Protein AF-A0A965G4P3-F1 (afdb_monomer)

Radius of gyration: 19.0 Å; Cα contacts (8 Å, |Δi|>4): 433; chains: 1; bounding box: 52×38×63 Å

Nearest PDB structures (foldseek):
  5ezn-assembly1_A  TM=4.084E-01  e=3.163E-02  Plasmodium falciparum 3D7
  5jk2-assembly10_B  TM=4.782E-01  e=1.146E+00  Treponema pallidum subsp. pallidum str. Nichols
  7pi2-assembly1_A  TM=4.411E-01  e=1.352E+00  Plasmodium falciparum 3D7
  1sy2-assembly1_A  TM=3.016E-01  e=1.026E+00  Rhodnius prolixus
  2ofr-assembly1_X  TM=2.581E-01  e=1.026E+00  Rhodnius prolixus

Sequence (209 aa):
MAAKESLAPGAVARVAPERTVFLENKTLRVAFTTWGGGVKEIELREHEVEAQEKVFLNRGSPDAVFSLRGWTAPGEDLVWAVEKADAQEVVLSAPAHPDGSVVVRRTFRLAGDYLLSLDQQVENLGGAPFALPAYALAGGVGAPIHLRQYEQPYVGSGWFTTDLSYTTHKLPEFLPSHFLFLFPQSGKEKVSSREDRQVRWIAAKSQFF

Solvent-accessible surface area (backbone atoms only — not comparable to full-atom values): 12293 Å² total; per-residue (Å²): 134,81,76,84,72,79,86,61,94,72,83,58,61,77,90,65,85,80,48,77,50,64,43,66,64,89,38,32,39,37,35,33,26,30,59,41,58,19,40,41,30,34,38,32,66,84,39,64,48,85,92,74,40,68,40,64,44,31,64,90,46,96,54,14,28,52,20,63,39,58,70,52,62,92,51,49,59,58,68,33,42,80,79,42,76,45,86,69,40,38,29,36,34,24,52,57,37,97,86,52,38,26,37,37,38,38,42,37,33,75,76,53,70,90,38,78,44,76,50,77,48,77,46,73,78,48,97,62,93,79,82,83,64,69,70,48,62,38,76,50,49,46,58,61,92,66,85,50,84,87,42,36,79,50,19,25,37,34,39,32,31,76,87,73,49,75,49,74,48,42,44,64,60,47,40,69,48,56,56,91,82,75,43,82,40,80,32,50,92,75,86,77,81,58,91,93,49,56,75,75,49,75,45,44,18,24,69,87,85

Foldseek 3Di:
DPPPPDLDDDAADDPDDKDWAWEDDPQWIWIAIQQLRATCKIWGNPDADPPRHTDMFLPPPSHHFFRKDQLDPPRYGFRKDWPDGDHAWTKIKGQSDPVSQKMKIWIWGDPDNPDIDIDIDIHGNDPDDDDDGDMDGHRGAQDEPDDDPVLQQQFWKWFAWPVRDIDIDTNVQQPWDDDVNPRIDHHDPDDDDDPVTHTPDMDGGYSVD

Structure (mmCIF, N/CA/C/O backbone):
data_AF-A0A965G4P3-F1
#
_entry.id   AF-A0A965G4P3-F1
#
loop_
_atom_site.group_PDB
_atom_site.id
_atom_site.type_symbol
_atom_site.label_atom_id
_atom_site.label_alt_id
_atom_site.label_comp_id
_atom_site.label_asym_id
_atom_site.label_entity_id
_atom_site.label_seq_id
_atom_site.pdbx_PDB_ins_code
_atom_site.Cartn_x
_atom_site.Cartn_y
_atom_site.Cartn_z
_atom_site.occupancy
_atom_site.B_iso_or_equiv
_atom_site.auth_seq_id
_atom_site.auth_comp_id
_atom_site.auth_asym_id
_atom_site.auth_atom_id
_atom_site.pdbx_PDB_model_num
ATOM 1 N N . MET A 1 1 ? 32.451 -5.109 0.475 1.00 32.78 1 MET A N 1
ATOM 2 C CA . MET A 1 1 ? 31.135 -5.232 1.135 1.00 32.78 1 MET A CA 1
ATOM 3 C C . MET A 1 1 ? 30.388 -3.940 0.872 1.00 32.78 1 MET A C 1
ATOM 5 O O . MET A 1 1 ? 30.757 -2.929 1.451 1.00 32.78 1 MET A O 1
ATOM 9 N N . ALA A 1 2 ? 29.450 -3.939 -0.077 1.00 29.17 2 ALA A N 1
ATOM 10 C CA . ALA A 1 2 ? 28.600 -2.773 -0.304 1.00 29.17 2 ALA A CA 1
ATOM 11 C C . ALA A 1 2 ? 27.742 -2.550 0.948 1.00 29.17 2 ALA A C 1
ATOM 13 O O . ALA A 1 2 ? 27.264 -3.522 1.541 1.00 29.17 2 ALA A O 1
ATOM 14 N N . ALA A 1 3 ? 27.609 -1.300 1.390 1.00 30.47 3 ALA A N 1
ATOM 15 C CA . ALA A 1 3 ? 26.712 -0.956 2.483 1.00 30.47 3 ALA A CA 1
ATOM 16 C C . ALA A 1 3 ? 25.315 -1.505 2.153 1.00 30.47 3 ALA A C 1
ATOM 18 O O . ALA A 1 3 ? 24.836 -1.314 1.039 1.00 30.47 3 ALA A O 1
ATOM 19 N N . LYS A 1 4 ? 24.672 -2.211 3.094 1.00 39.69 4 LYS A N 1
ATOM 20 C CA . LYS A 1 4 ? 23.229 -2.474 3.008 1.00 39.69 4 LYS A CA 1
ATOM 21 C C . LYS A 1 4 ? 22.559 -1.098 3.011 1.00 39.69 4 LYS A C 1
ATOM 23 O O . LYS A 1 4 ? 22.438 -0.486 4.070 1.00 39.69 4 LYS A O 1
ATOM 28 N N . GLU A 1 5 ? 22.233 -0.590 1.826 1.00 44.28 5 GLU A N 1
ATOM 29 C CA . GLU A 1 5 ? 21.510 0.664 1.651 1.00 44.28 5 GLU A CA 1
ATOM 30 C C . GLU A 1 5 ? 20.218 0.616 2.468 1.00 44.28 5 GLU A C 1
ATOM 32 O O . GLU A 1 5 ? 19.549 -0.416 2.582 1.00 44.28 5 GLU A O 1
ATOM 37 N N . SER A 1 6 ? 19.912 1.730 3.124 1.00 48.47 6 SER A N 1
ATOM 38 C CA . SER A 1 6 ? 18.794 1.805 4.050 1.00 48.47 6 SER A CA 1
ATOM 39 C C . SER A 1 6 ? 17.479 1.822 3.271 1.00 48.47 6 SER A C 1
ATOM 41 O O . SER A 1 6 ? 17.100 2.843 2.711 1.00 48.47 6 SER A O 1
ATOM 43 N N . LEU A 1 7 ? 16.743 0.708 3.284 1.00 57.75 7 LEU A N 1
ATOM 44 C CA . LEU A 1 7 ? 15.348 0.635 2.818 1.00 57.75 7 LEU A CA 1
ATOM 45 C C . LEU A 1 7 ? 14.362 1.332 3.790 1.00 57.75 7 LEU A C 1
ATOM 47 O O . LEU A 1 7 ? 13.146 1.181 3.658 1.00 57.75 7 LEU A O 1
ATOM 51 N N . ALA A 1 8 ? 14.868 2.061 4.794 1.00 57.66 8 ALA A N 1
ATOM 52 C CA . ALA A 1 8 ? 14.078 2.658 5.867 1.00 57.66 8 ALA A CA 1
ATOM 53 C C . ALA A 1 8 ? 13.164 3.800 5.378 1.00 57.66 8 ALA A C 1
ATOM 55 O O . ALA A 1 8 ? 13.498 4.471 4.398 1.00 57.66 8 ALA A O 1
ATOM 56 N N . PRO A 1 9 ? 12.019 4.049 6.049 1.00 59.06 9 PRO A N 1
ATOM 57 C CA . PRO A 1 9 ? 11.149 5.208 5.812 1.00 59.06 9 PRO A CA 1
ATOM 58 C C . PRO A 1 9 ? 11.945 6.517 5.709 1.00 59.06 9 PRO A C 1
ATOM 60 O O . PRO A 1 9 ? 12.803 6.777 6.548 1.00 59.06 9 PRO A O 1
ATOM 63 N N . GLY A 1 10 ? 11.687 7.328 4.682 1.00 59.62 10 GLY A N 1
ATOM 64 C CA . GLY A 1 10 ? 12.428 8.567 4.440 1.00 59.62 10 GLY A CA 1
ATOM 65 C C . GLY A 1 10 ? 11.736 9.465 3.417 1.00 59.62 10 GLY A C 1
ATOM 66 O O . GLY A 1 10 ? 10.834 9.025 2.708 1.0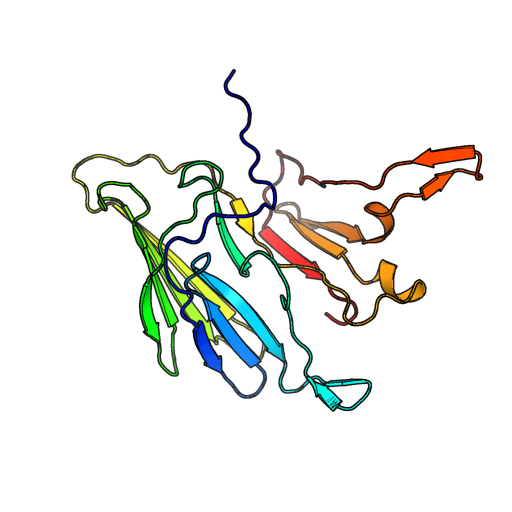0 59.62 10 GLY A O 1
ATOM 67 N N . ALA A 1 11 ? 12.144 10.734 3.358 1.00 63.28 11 ALA A N 1
ATOM 68 C CA . ALA A 1 11 ? 11.623 11.683 2.382 1.00 63.28 11 ALA A CA 1
ATOM 69 C C . ALA A 1 11 ? 12.077 11.281 0.970 1.00 63.28 11 ALA A C 1
ATOM 71 O O . ALA A 1 11 ? 13.272 11.233 0.689 1.00 63.28 11 ALA A O 1
ATOM 72 N N . VAL A 1 12 ? 11.115 10.987 0.098 1.00 72.88 12 VAL A N 1
ATOM 73 C CA . VAL A 1 12 ? 11.359 10.649 -1.306 1.00 72.88 12 VAL A CA 1
ATOM 74 C C . VAL A 1 12 ? 11.103 11.883 -2.167 1.00 72.88 12 VAL A C 1
ATOM 76 O O . VAL A 1 12 ? 10.076 12.547 -2.007 1.00 72.88 12 VAL A O 1
ATOM 79 N N . ALA A 1 13 ? 12.020 12.201 -3.080 1.00 72.19 13 ALA A N 1
ATOM 80 C CA . ALA A 1 13 ? 11.871 13.304 -4.017 1.00 72.19 13 ALA A CA 1
ATOM 81 C C . ALA A 1 13 ? 10.718 13.014 -4.994 1.00 72.19 13 ALA A C 1
ATOM 83 O O . ALA A 1 13 ? 10.750 12.058 -5.768 1.00 72.19 13 ALA A O 1
ATOM 84 N N . ARG A 1 14 ? 9.669 13.843 -4.950 1.00 79.25 14 ARG A N 1
ATOM 85 C CA . ARG A 1 14 ? 8.487 13.725 -5.814 1.00 79.25 14 ARG A CA 1
ATOM 86 C C . ARG A 1 14 ? 8.644 14.646 -7.017 1.00 79.25 14 ARG A C 1
ATOM 88 O O . ARG A 1 14 ? 8.528 15.859 -6.889 1.00 79.25 14 ARG A O 1
ATOM 95 N N . VAL A 1 15 ? 8.919 14.063 -8.180 1.00 76.19 15 VAL A N 1
ATOM 96 C CA . VAL A 1 15 ? 9.213 14.831 -9.405 1.00 76.19 15 VAL A CA 1
ATOM 97 C C . VAL A 1 15 ? 7.948 15.146 -10.217 1.00 76.19 15 VAL A C 1
ATOM 99 O O . VAL A 1 15 ? 7.918 16.113 -10.972 1.00 76.19 15 VAL A O 1
ATOM 102 N N . ALA A 1 16 ? 6.883 14.356 -10.043 1.00 83.94 16 ALA A N 1
ATOM 103 C CA . ALA A 1 16 ? 5.610 14.518 -10.743 1.00 83.94 16 ALA A CA 1
ATOM 104 C C . ALA A 1 16 ? 4.478 14.952 -9.788 1.00 83.94 16 ALA A C 1
ATOM 106 O O . ALA A 1 16 ? 4.475 14.531 -8.623 1.00 83.94 16 ALA A O 1
ATOM 107 N N . PRO A 1 17 ? 3.487 15.735 -10.266 1.00 89.56 17 PRO A N 1
ATOM 108 C CA . P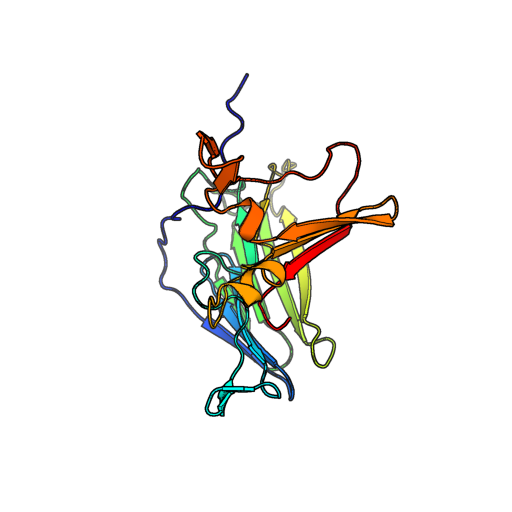RO A 1 17 ? 2.297 16.059 -9.487 1.00 89.56 17 PRO A CA 1
ATOM 109 C C . PRO A 1 17 ? 1.567 14.800 -9.012 1.00 89.56 17 PRO A C 1
ATOM 111 O O . PRO A 1 17 ? 1.383 13.849 -9.778 1.00 89.56 17 PRO A O 1
ATOM 114 N N . GLU A 1 18 ? 1.127 14.809 -7.756 1.00 94.25 18 GLU A N 1
ATOM 115 C CA . GLU A 1 18 ? 0.310 13.728 -7.215 1.00 94.25 18 GLU A CA 1
ATOM 116 C C . GLU A 1 18 ? -1.030 13.663 -7.954 1.00 94.25 18 GLU A C 1
ATOM 118 O O . GLU A 1 18 ? -1.725 14.670 -8.104 1.00 94.25 18 GLU A O 1
ATOM 123 N N . ARG A 1 19 ? -1.424 12.466 -8.387 1.00 96.75 19 ARG A N 1
ATOM 124 C CA . ARG A 1 19 ? -2.792 12.177 -8.819 1.00 96.75 19 ARG A CA 1
ATOM 125 C C . ARG A 1 19 ? -3.392 11.163 -7.867 1.00 96.75 19 ARG A C 1
ATOM 127 O O . ARG A 1 19 ? -2.745 10.176 -7.526 1.00 96.75 19 ARG A O 1
ATOM 134 N N . THR A 1 20 ? -4.629 11.415 -7.453 1.00 97.81 20 THR A N 1
ATOM 135 C CA . THR A 1 20 ? -5.393 10.518 -6.585 1.00 97.81 20 THR A CA 1
ATOM 136 C C . THR A 1 20 ? -6.623 10.005 -7.324 1.00 97.81 20 THR A C 1
ATOM 138 O O . THR A 1 20 ? -7.337 10.787 -7.950 1.00 97.81 20 THR A O 1
ATOM 141 N N . VAL A 1 21 ? -6.863 8.698 -7.249 1.00 98.38 21 VAL A N 1
ATOM 142 C CA . VAL A 1 21 ? -8.060 8.027 -7.783 1.00 98.38 21 VAL A CA 1
ATOM 143 C C . VAL A 1 21 ? -8.679 7.146 -6.705 1.00 98.38 21 VAL A C 1
ATOM 145 O O . VAL A 1 21 ? -8.027 6.854 -5.704 1.00 98.38 21 VAL A O 1
ATOM 148 N N . PHE A 1 22 ? -9.934 6.737 -6.879 1.00 98.12 22 PHE A N 1
ATOM 149 C CA . PHE A 1 22 ? -10.694 6.078 -5.819 1.00 98.12 22 PHE A CA 1
ATOM 150 C C . PHE A 1 22 ? -11.338 4.777 -6.292 1.00 98.12 22 PHE A C 1
ATOM 152 O O . PHE A 1 22 ? -11.804 4.700 -7.425 1.00 98.12 22 PHE A O 1
ATOM 159 N N . LEU A 1 23 ? -11.416 3.799 -5.388 1.00 98.00 23 LEU A N 1
ATOM 160 C CA . LEU A 1 23 ? -12.386 2.704 -5.449 1.00 98.00 23 LEU A CA 1
ATOM 161 C C . LEU A 1 23 ? -13.257 2.763 -4.205 1.00 98.00 23 LEU A C 1
ATOM 163 O O . LEU A 1 23 ? -12.755 2.998 -3.105 1.00 98.00 23 LEU A O 1
ATOM 167 N N . GLU A 1 24 ? -14.550 2.520 -4.363 1.00 98.00 24 GLU A N 1
ATOM 168 C CA . GLU A 1 24 ? -15.480 2.525 -3.242 1.00 98.00 24 GLU A CA 1
ATOM 169 C C . GLU A 1 24 ? -16.512 1.405 -3.339 1.00 98.00 24 GLU A C 1
ATOM 171 O O . GLU A 1 24 ? -16.942 1.005 -4.418 1.00 98.00 24 GLU A O 1
ATOM 176 N N . ASN A 1 25 ? -16.917 0.914 -2.174 1.00 96.25 25 ASN A N 1
ATOM 177 C CA . ASN A 1 25 ? -18.096 0.085 -1.984 1.00 96.25 25 ASN A CA 1
ATOM 178 C C . ASN A 1 25 ? -18.913 0.675 -0.814 1.00 96.25 25 ASN A C 1
ATOM 180 O O . ASN A 1 25 ? -18.755 1.845 -0.440 1.00 96.25 25 ASN A O 1
ATOM 184 N N . LYS A 1 26 ? -19.814 -0.122 -0.235 1.00 96.69 26 LYS A N 1
ATOM 185 C CA . LYS A 1 26 ? -20.652 0.308 0.890 1.00 96.69 26 LYS A CA 1
ATOM 186 C C . LYS A 1 26 ? -19.839 0.623 2.159 1.00 96.69 26 LYS A C 1
ATOM 188 O O . LYS A 1 26 ? -20.191 1.541 2.891 1.00 96.69 26 LYS A O 1
ATOM 193 N N . THR A 1 27 ? -18.765 -0.116 2.406 1.00 96.88 27 THR A N 1
ATOM 194 C CA . THR A 1 27 ? -18.008 -0.141 3.670 1.00 96.88 27 THR A CA 1
ATOM 195 C C . THR A 1 27 ? -16.685 0.613 3.603 1.00 96.88 27 THR A C 1
ATOM 197 O O . THR A 1 27 ? -16.227 1.132 4.618 1.00 96.88 27 THR A O 1
ATOM 200 N N . LEU A 1 28 ? -16.081 0.723 2.421 1.00 96.75 28 LEU A N 1
ATOM 201 C CA . LEU A 1 28 ? -14.768 1.305 2.178 1.00 96.75 28 LEU A CA 1
ATOM 202 C C . LEU A 1 28 ? -14.808 2.363 1.081 1.00 96.75 28 LEU A C 1
ATOM 204 O O . LEU A 1 28 ? -15.486 2.214 0.063 1.00 96.75 28 LEU A O 1
ATOM 208 N N . ARG A 1 29 ? -13.965 3.380 1.245 1.00 97.56 29 ARG A N 1
ATOM 209 C CA . ARG A 1 29 ? -13.483 4.222 0.151 1.00 97.56 29 ARG A CA 1
ATOM 210 C C . ARG A 1 29 ? -11.961 4.274 0.210 1.00 97.56 29 ARG A C 1
ATOM 212 O O . ARG A 1 29 ? -11.376 4.770 1.167 1.00 97.56 29 ARG A O 1
ATOM 219 N N . VAL A 1 30 ? -11.319 3.724 -0.812 1.00 98.00 30 VAL A N 1
ATOM 220 C CA . VAL A 1 30 ? -9.865 3.583 -0.910 1.00 98.00 30 VAL A CA 1
ATOM 221 C C . VAL A 1 30 ? -9.332 4.652 -1.850 1.00 98.00 30 VAL A C 1
ATOM 223 O O . VAL A 1 30 ? -9.761 4.725 -3.001 1.00 98.00 30 VAL A O 1
ATOM 226 N N . ALA A 1 31 ? -8.393 5.464 -1.373 1.00 98.06 31 ALA A N 1
ATOM 227 C CA . ALA A 1 31 ? -7.676 6.437 -2.185 1.00 98.06 31 ALA A CA 1
ATOM 228 C C . ALA A 1 31 ? -6.339 5.845 -2.645 1.00 98.06 31 ALA A C 1
ATOM 230 O O . ALA A 1 31 ? -5.504 5.461 -1.825 1.00 98.06 31 ALA A O 1
ATOM 231 N N . PHE A 1 32 ? -6.110 5.809 -3.953 1.00 98.12 32 PHE A N 1
ATOM 232 C CA . PHE A 1 32 ? -4.846 5.403 -4.565 1.00 98.12 32 PHE A CA 1
ATOM 233 C C . PHE A 1 32 ? -4.089 6.623 -5.049 1.00 98.12 32 PHE A C 1
ATOM 235 O O . PHE A 1 32 ? -4.702 7.577 -5.523 1.00 98.12 32 PHE A O 1
ATOM 242 N N . THR A 1 33 ? -2.765 6.585 -4.969 1.00 96.62 33 THR A N 1
ATOM 243 C CA . THR A 1 33 ? -1.912 7.714 -5.345 1.00 96.62 33 THR A CA 1
ATOM 244 C C . THR A 1 33 ? -0.801 7.301 -6.300 1.00 96.62 33 THR A C 1
ATOM 246 O O . THR A 1 33 ? -0.228 6.216 -6.184 1.00 96.62 33 THR A O 1
ATOM 249 N N . THR A 1 34 ? -0.461 8.192 -7.234 1.00 96.19 34 THR A N 1
ATOM 250 C CA . THR A 1 34 ? 0.746 8.059 -8.062 1.00 96.19 34 THR A CA 1
ATOM 251 C C . THR A 1 34 ? 2.035 8.285 -7.268 1.00 96.19 34 THR A C 1
ATOM 253 O O . THR A 1 34 ? 3.116 7.931 -7.728 1.00 96.19 34 THR A O 1
ATOM 256 N N . TRP A 1 35 ? 1.964 8.828 -6.052 1.00 93.50 35 TRP A N 1
ATOM 257 C CA . TRP A 1 35 ? 3.113 8.896 -5.151 1.00 93.50 35 TRP A CA 1
ATOM 258 C C . TRP A 1 35 ? 3.305 7.559 -4.425 1.00 93.50 35 TRP A C 1
ATOM 260 O O . TRP A 1 35 ? 2.627 7.258 -3.449 1.00 93.50 35 TRP A O 1
ATOM 270 N N . GLY A 1 36 ? 4.230 6.735 -4.922 1.00 91.56 36 GLY A N 1
ATOM 271 C CA . GLY A 1 36 ? 4.483 5.379 -4.417 1.00 91.56 36 GLY A CA 1
ATOM 272 C C . GLY A 1 36 ? 3.569 4.303 -5.012 1.00 91.56 36 GLY A C 1
ATOM 273 O O . GLY A 1 36 ? 3.727 3.123 -4.697 1.00 91.56 36 GLY A O 1
ATOM 274 N N . GLY A 1 37 ? 2.623 4.679 -5.881 1.00 95.38 37 GLY A N 1
ATOM 275 C CA . GLY A 1 37 ? 1.839 3.732 -6.680 1.00 95.38 37 GLY A CA 1
ATOM 276 C C . GLY A 1 37 ? 0.986 2.776 -5.858 1.00 95.38 37 GLY A C 1
ATOM 277 O O . GLY A 1 37 ? 0.930 1.581 -6.154 1.00 95.38 37 GLY A O 1
ATOM 278 N N . GLY A 1 38 ? 0.399 3.268 -4.773 1.00 96.44 38 GLY A N 1
ATOM 279 C CA . GLY A 1 38 ? -0.207 2.433 -3.743 1.00 96.44 38 GLY A CA 1
ATOM 280 C C . GLY A 1 38 ? -1.434 3.067 -3.107 1.00 96.44 38 GLY A C 1
ATOM 281 O O . GLY A 1 38 ? -2.011 4.019 -3.637 1.00 96.44 38 GLY A O 1
ATOM 282 N N . VAL A 1 39 ? -1.824 2.540 -1.947 1.00 97.19 39 VAL A N 1
ATOM 283 C CA . VAL A 1 39 ? -2.965 3.059 -1.183 1.00 97.19 39 VAL A CA 1
ATOM 284 C C . VAL A 1 39 ? -2.509 4.228 -0.321 1.00 97.19 39 VAL A C 1
ATOM 286 O O . VAL A 1 39 ? -1.730 4.050 0.612 1.00 97.19 39 VAL A O 1
ATOM 289 N N . LYS A 1 40 ? -3.006 5.425 -0.617 1.00 95.31 40 LYS A N 1
ATOM 290 C CA . LYS A 1 40 ? -2.754 6.628 0.179 1.00 95.31 40 LYS A CA 1
ATOM 291 C C . LYS A 1 40 ? -3.432 6.520 1.537 1.00 95.31 40 LYS A C 1
ATOM 293 O O . LYS A 1 40 ? -2.777 6.613 2.568 1.00 95.31 40 LYS A O 1
ATOM 298 N N . GLU A 1 41 ? -4.737 6.283 1.518 1.00 94.81 41 GLU A N 1
ATOM 299 C CA . GLU A 1 41 ? -5.579 6.185 2.704 1.00 94.81 41 GLU A CA 1
ATOM 300 C C . GLU A 1 41 ? -6.825 5.345 2.416 1.00 94.81 41 GLU A C 1
ATOM 302 O O . GLU A 1 41 ? -7.214 5.148 1.260 1.00 94.81 41 GLU A O 1
ATOM 307 N N . ILE A 1 42 ? -7.445 4.845 3.482 1.00 95.12 42 ILE A N 1
ATOM 308 C CA . ILE A 1 42 ? -8.697 4.091 3.418 1.00 95.12 42 ILE A CA 1
ATOM 309 C C . ILE A 1 42 ? -9.678 4.716 4.401 1.00 95.12 42 ILE A C 1
ATOM 311 O O . ILE A 1 42 ? -9.422 4.716 5.600 1.00 95.12 42 ILE A O 1
ATOM 315 N N . GLU A 1 43 ? -10.803 5.210 3.907 1.00 94.75 43 GLU A N 1
ATOM 316 C CA . GLU A 1 43 ? -11.948 5.617 4.718 1.00 94.75 43 GLU A CA 1
ATOM 317 C C . GLU A 1 43 ? -12.821 4.390 5.016 1.00 94.75 43 GLU A C 1
ATOM 319 O O . GLU A 1 43 ? -13.244 3.682 4.095 1.00 94.75 43 GLU A O 1
ATOM 324 N N . LEU A 1 44 ? -13.114 4.149 6.294 1.00 94.56 44 LEU A N 1
ATOM 325 C CA . LEU A 1 44 ? -14.046 3.112 6.731 1.00 94.56 44 LEU A CA 1
ATOM 326 C C . LEU A 1 44 ? -15.432 3.736 6.956 1.00 94.56 44 LEU A C 1
ATOM 328 O O . LEU A 1 44 ? -15.690 4.370 7.976 1.00 94.56 44 LEU A O 1
ATOM 332 N N . ARG A 1 45 ? -16.342 3.565 5.996 1.00 94.44 45 ARG A N 1
ATOM 333 C CA . ARG A 1 45 ? -17.610 4.316 5.912 1.00 94.44 45 ARG A CA 1
ATOM 334 C C . ARG A 1 45 ? -18.607 3.952 7.012 1.00 94.44 45 ARG A C 1
ATOM 336 O O . ARG A 1 45 ? -19.378 4.809 7.449 1.00 94.44 45 ARG A O 1
ATOM 343 N N . GLU A 1 46 ? -18.579 2.703 7.471 1.00 93.44 46 GLU A N 1
ATOM 344 C CA . GLU A 1 46 ? -19.436 2.195 8.554 1.00 93.44 46 GLU A CA 1
ATOM 345 C C . GLU A 1 46 ? -18.810 2.375 9.954 1.00 93.44 46 GLU A C 1
ATOM 347 O O . GLU A 1 46 ? -19.379 1.918 10.945 1.00 93.44 46 GLU A O 1
ATOM 352 N N . HIS A 1 47 ? -17.657 3.049 10.063 1.00 90.12 47 HIS A N 1
ATOM 353 C CA . HIS A 1 47 ? -16.992 3.300 11.342 1.00 90.12 47 HIS A CA 1
ATOM 354 C C . HIS A 1 47 ? -16.800 4.791 11.603 1.00 90.12 47 HIS A C 1
ATOM 356 O O . HIS A 1 47 ? -16.307 5.544 10.762 1.00 90.12 47 HIS A O 1
ATOM 362 N N . GLU A 1 48 ? -17.169 5.197 12.811 1.00 87.25 48 GLU A N 1
ATOM 363 C CA . GLU A 1 48 ? -17.053 6.565 13.296 1.00 87.25 48 GLU A CA 1
ATOM 364 C C . GLU A 1 48 ? -16.233 6.583 14.583 1.00 87.25 48 GLU A C 1
ATOM 366 O O . GLU A 1 48 ? -16.321 5.668 15.406 1.00 87.25 48 GLU A O 1
ATOM 371 N N . VAL A 1 49 ? -15.417 7.620 14.736 1.00 79.44 49 VAL A N 1
ATOM 372 C CA . VAL A 1 49 ? -14.747 7.960 15.990 1.00 79.44 49 VAL A CA 1
ATOM 373 C C . VAL A 1 49 ? -15.600 8.948 16.793 1.00 79.44 49 VAL A C 1
ATOM 375 O O . VAL A 1 49 ? -16.735 9.269 16.424 1.00 79.44 49 VAL A O 1
ATOM 378 N N . GLU A 1 50 ? -15.068 9.418 17.925 1.00 73.38 50 GLU A N 1
A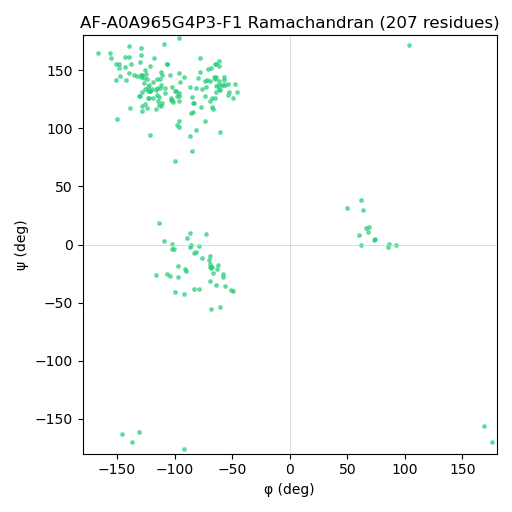TOM 379 C CA . GLU A 1 50 ? -15.699 10.457 18.744 1.00 73.38 50 GLU A CA 1
ATOM 380 C C . GLU A 1 50 ? -16.167 11.640 17.858 1.00 73.38 50 GLU A C 1
ATOM 382 O O . GLU A 1 50 ? -15.474 12.052 16.931 1.00 73.38 50 GLU A O 1
ATOM 387 N N . ALA A 1 51 ? -17.366 12.172 18.123 1.00 75.38 51 ALA A N 1
ATOM 388 C CA . ALA A 1 51 ? -17.981 13.275 17.368 1.00 75.38 51 ALA A CA 1
ATOM 389 C C . ALA A 1 51 ? -18.318 13.009 15.875 1.00 75.38 51 ALA A C 1
ATOM 391 O O . ALA A 1 51 ? -18.376 13.956 15.095 1.00 75.38 51 ALA A O 1
ATOM 392 N N . GLN A 1 52 ? -18.627 11.759 15.494 1.00 75.38 52 GLN A N 1
ATOM 393 C CA . GLN A 1 52 ? -19.118 11.372 14.150 1.00 75.38 52 GLN A CA 1
ATOM 394 C C . GLN A 1 52 ? -18.104 11.556 13.002 1.00 75.38 52 GLN A C 1
ATOM 396 O O . GLN A 1 52 ? -18.475 11.500 11.827 1.00 75.38 52 GLN A O 1
ATOM 401 N N . GLU A 1 53 ? -16.815 11.754 13.296 1.00 84.44 53 GLU A N 1
ATOM 402 C CA . GLU A 1 53 ? -15.784 11.729 12.252 1.00 84.44 53 GLU A CA 1
ATOM 403 C C . GLU A 1 53 ? -15.569 10.284 11.766 1.00 84.44 53 GLU A C 1
ATOM 405 O O . GLU A 1 53 ? -15.600 9.341 12.555 1.00 84.44 53 GLU A O 1
ATOM 410 N N . LYS A 1 54 ? -15.356 10.074 10.462 1.00 88.06 54 LYS A N 1
ATOM 411 C CA . LYS A 1 54 ? -15.078 8.736 9.916 1.00 88.06 54 LYS A CA 1
ATOM 412 C C . LYS A 1 54 ? -13.690 8.240 10.314 1.00 88.06 54 LYS A C 1
ATOM 414 O O . LYS A 1 54 ? -12.759 9.025 10.475 1.00 88.06 54 LYS A O 1
ATOM 419 N N . VAL A 1 55 ? -13.532 6.922 10.426 1.00 88.81 55 VAL A N 1
ATOM 420 C CA . VAL A 1 55 ? -12.211 6.311 10.633 1.00 88.81 55 VAL A CA 1
ATOM 421 C C . VAL A 1 55 ? -11.430 6.299 9.322 1.00 88.81 55 VAL A C 1
ATOM 423 O O . VAL A 1 55 ? -11.938 5.852 8.294 1.00 88.81 55 VAL A O 1
ATOM 426 N N . PHE A 1 56 ? -10.163 6.712 9.381 1.00 89.56 56 PHE A N 1
ATOM 427 C CA . PHE A 1 56 ? -9.231 6.611 8.262 1.00 89.56 56 PHE A CA 1
ATOM 428 C C . PHE A 1 56 ? -8.011 5.775 8.636 1.00 89.56 56 PHE A C 1
ATOM 430 O O . PHE A 1 56 ? 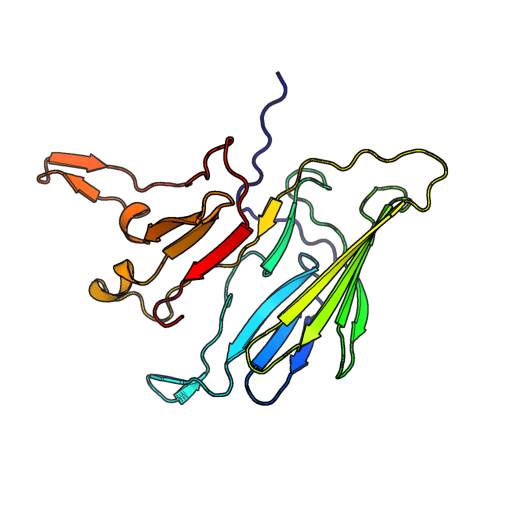-7.375 6.008 9.663 1.00 89.56 56 PHE A O 1
ATOM 437 N N . LEU A 1 57 ? -7.655 4.833 7.767 1.00 90.50 57 LEU A N 1
ATOM 438 C CA . LEU A 1 57 ? -6.417 4.068 7.842 1.00 90.50 57 LEU A CA 1
ATOM 439 C C . LEU A 1 57 ? -5.358 4.699 6.938 1.00 90.50 57 LEU A C 1
ATOM 441 O O . LEU A 1 57 ? -5.669 5.249 5.881 1.00 90.50 57 LEU A O 1
ATOM 445 N N . ASN A 1 58 ? -4.096 4.591 7.351 1.00 89.31 58 ASN A N 1
ATOM 446 C CA . ASN A 1 58 ? -2.920 5.133 6.659 1.00 89.31 58 ASN A CA 1
ATOM 447 C C . ASN A 1 58 ? -2.905 6.665 6.448 1.00 89.31 58 ASN A C 1
ATOM 449 O O . ASN A 1 58 ? -2.014 7.194 5.784 1.00 89.31 58 ASN A O 1
ATOM 453 N N . ARG A 1 59 ? -3.855 7.398 7.043 1.00 86.50 59 ARG A N 1
ATOM 454 C CA . ARG A 1 59 ? -3.914 8.862 6.981 1.00 86.50 59 ARG A CA 1
ATOM 455 C C . ARG A 1 59 ? -2.652 9.481 7.586 1.00 86.50 59 ARG A C 1
ATOM 457 O O . ARG A 1 59 ? -2.230 9.110 8.677 1.00 86.50 59 ARG A O 1
ATOM 464 N N . GLY A 1 60 ? -2.071 10.450 6.878 1.00 79.19 60 GLY A N 1
ATOM 465 C CA . GLY A 1 60 ? -0.860 11.155 7.312 1.00 79.19 60 GLY A CA 1
ATOM 466 C C . GLY A 1 60 ? 0.428 10.332 7.207 1.00 79.19 60 GLY A C 1
ATOM 467 O O . GLY A 1 60 ? 1.484 10.818 7.607 1.00 79.19 60 GLY A O 1
ATOM 468 N N . SER A 1 61 ? 0.364 9.112 6.663 1.00 84.00 61 SER A N 1
ATOM 469 C CA . SER A 1 61 ? 1.562 8.332 6.364 1.00 84.00 61 SER A CA 1
ATOM 470 C C . SER A 1 61 ? 2.431 9.060 5.330 1.00 84.00 61 SER A C 1
ATOM 472 O O . SER A 1 61 ? 1.894 9.547 4.331 1.00 84.00 61 SER A O 1
ATOM 474 N N . PRO A 1 62 ? 3.767 9.096 5.501 1.00 81.94 62 PRO A N 1
ATOM 475 C CA . PRO A 1 62 ? 4.669 9.580 4.455 1.00 81.94 62 PRO A CA 1
ATOM 476 C C . PRO A 1 62 ? 4.698 8.650 3.229 1.00 81.94 62 PRO A C 1
ATOM 478 O O . PRO A 1 62 ? 5.099 9.069 2.143 1.00 81.94 62 PRO A O 1
ATOM 481 N N . ASP A 1 63 ? 4.264 7.397 3.401 1.00 87.94 63 ASP A N 1
ATOM 482 C CA . ASP A 1 63 ? 4.264 6.360 2.377 1.00 87.94 63 ASP A CA 1
ATOM 483 C C . ASP A 1 63 ? 2.857 5.805 2.125 1.00 87.94 63 ASP A C 1
ATOM 485 O O . ASP A 1 63 ? 2.111 5.472 3.055 1.00 87.94 63 ASP A O 1
ATOM 489 N N . ALA A 1 64 ? 2.524 5.619 0.849 1.00 92.62 64 ALA A N 1
ATOM 490 C CA . ALA A 1 64 ? 1.382 4.808 0.453 1.00 92.62 64 ALA A CA 1
ATOM 491 C C . ALA A 1 64 ? 1.620 3.331 0.823 1.00 92.62 64 ALA A C 1
ATOM 493 O O . ALA A 1 64 ? 2.740 2.827 0.702 1.00 92.62 64 ALA A O 1
ATOM 494 N N . VAL A 1 65 ? 0.573 2.607 1.226 1.00 93.38 65 VAL A N 1
ATOM 495 C CA . VAL A 1 65 ? 0.647 1.149 1.404 1.00 93.38 65 VAL A CA 1
ATOM 496 C C . VAL A 1 65 ? 1.034 0.512 0.072 1.00 93.38 65 VAL A C 1
ATOM 498 O O . VAL A 1 65 ? 0.519 0.889 -0.982 1.00 93.38 65 VAL A O 1
ATOM 501 N N . PHE A 1 66 ? 1.942 -0.455 0.139 1.00 92.75 66 PHE A N 1
ATOM 502 C CA . PHE A 1 66 ? 2.634 -1.093 -0.975 1.00 92.75 66 PHE A CA 1
ATOM 503 C C . PHE A 1 66 ? 3.622 -0.205 -1.733 1.00 92.75 66 PHE A C 1
ATOM 505 O O . PHE A 1 66 ? 4.128 -0.647 -2.757 1.00 92.75 66 PHE A O 1
ATOM 512 N N . SER A 1 67 ? 3.975 0.993 -1.259 1.00 92.06 67 SER A N 1
ATOM 513 C CA . SER A 1 67 ? 5.077 1.759 -1.866 1.00 92.06 67 SER A CA 1
ATOM 514 C C . SER A 1 67 ? 6.331 0.886 -2.032 1.00 92.06 67 SER A C 1
ATOM 516 O O . SER A 1 67 ? 6.738 0.216 -1.079 1.00 92.06 67 SER A O 1
ATOM 518 N N . LEU A 1 68 ? 6.870 0.829 -3.257 1.00 90.75 68 LEU A N 1
ATOM 519 C CA . LEU A 1 68 ? 7.980 -0.043 -3.652 1.00 90.75 68 LEU A CA 1
ATOM 520 C C . LEU A 1 68 ? 9.298 0.721 -3.585 1.00 90.75 68 LEU A C 1
ATOM 522 O O . LEU A 1 68 ? 9.421 1.802 -4.148 1.00 90.75 68 LEU A O 1
ATOM 526 N N . ARG A 1 69 ? 10.298 0.135 -2.929 1.00 87.56 69 ARG A N 1
ATOM 527 C CA . ARG A 1 69 ? 11.626 0.739 -2.760 1.00 87.56 69 ARG A CA 1
ATOM 528 C C . ARG A 1 69 ? 12.736 -0.223 -3.134 1.00 87.56 69 ARG A C 1
ATOM 530 O O . ARG A 1 69 ? 12.544 -1.431 -3.045 1.00 87.56 69 ARG A O 1
ATOM 537 N N . GLY A 1 70 ? 13.901 0.326 -3.474 1.00 87.38 70 GLY A N 1
ATOM 538 C CA . GLY A 1 70 ? 15.098 -0.431 -3.865 1.00 87.38 70 GLY A CA 1
ATOM 539 C C . GLY A 1 70 ? 15.228 -0.666 -5.372 1.00 87.38 70 GLY A C 1
ATOM 540 O O . GLY A 1 70 ? 16.182 -1.294 -5.812 1.00 87.38 70 GLY A O 1
ATOM 541 N N . TRP A 1 71 ? 14.269 -0.178 -6.163 1.00 88.81 71 TRP A N 1
ATOM 542 C CA . TRP A 1 71 ? 14.269 -0.277 -7.630 1.00 88.81 71 TRP A CA 1
ATOM 543 C C . TRP A 1 71 ? 14.693 1.030 -8.316 1.00 88.81 71 TRP A C 1
ATOM 545 O O . TRP A 1 71 ? 14.827 1.090 -9.533 1.00 88.81 71 TRP A O 1
ATOM 555 N N . THR A 1 72 ? 14.923 2.067 -7.519 1.00 87.25 72 THR A N 1
ATOM 556 C CA . THR A 1 72 ? 15.391 3.401 -7.898 1.00 87.25 72 THR A CA 1
ATOM 557 C C . THR A 1 72 ? 16.587 3.775 -7.028 1.00 87.25 72 THR A C 1
ATOM 559 O O . THR A 1 72 ? 16.882 3.090 -6.041 1.00 87.25 72 THR A O 1
ATOM 562 N N . ALA A 1 73 ? 17.283 4.859 -7.379 1.00 84.00 73 ALA A N 1
ATOM 563 C CA . ALA A 1 73 ? 18.349 5.377 -6.533 1.00 84.00 73 ALA A CA 1
ATOM 564 C C . ALA A 1 73 ? 17.801 5.810 -5.153 1.00 84.00 73 ALA A C 1
ATOM 566 O O . ALA A 1 73 ? 16.623 6.169 -5.030 1.00 84.00 73 ALA A O 1
ATOM 567 N N . PRO A 1 74 ? 18.627 5.795 -4.090 1.00 80.25 74 PRO A N 1
ATOM 568 C CA . PRO A 1 74 ? 18.200 6.233 -2.767 1.00 80.25 74 PRO A CA 1
ATOM 569 C C . PRO A 1 74 ? 17.590 7.641 -2.783 1.00 80.25 74 PRO A C 1
ATOM 571 O O . PRO A 1 74 ? 18.200 8.589 -3.270 1.00 80.25 74 PRO A O 1
ATOM 574 N N . GLY A 1 75 ? 16.391 7.780 -2.211 1.00 79.06 75 GLY A N 1
ATOM 575 C CA . GLY A 1 75 ? 15.660 9.051 -2.173 1.00 79.06 75 GLY A CA 1
ATOM 576 C C . GLY A 1 75 ? 14.800 9.336 -3.408 1.00 79.06 75 GLY A C 1
ATOM 577 O O . GLY A 1 75 ? 14.118 10.358 -3.426 1.00 79.06 75 GLY A O 1
ATOM 578 N N . GLU A 1 76 ? 14.765 8.442 -4.396 1.00 85.12 76 GLU A N 1
ATOM 579 C CA . GLU A 1 76 ? 13.888 8.530 -5.570 1.00 85.12 76 GLU A CA 1
ATOM 580 C C . GLU A 1 76 ? 12.742 7.510 -5.501 1.00 85.12 76 GLU A C 1
ATOM 582 O O . GLU A 1 76 ? 12.862 6.469 -4.853 1.00 85.12 76 GLU A O 1
ATOM 587 N N . ASP A 1 77 ? 11.633 7.791 -6.192 1.00 87.62 77 ASP A N 1
ATOM 588 C CA . ASP A 1 77 ? 10.530 6.840 -6.391 1.00 87.62 77 ASP A CA 1
ATOM 589 C C . ASP A 1 77 ? 10.350 6.526 -7.873 1.00 87.62 77 ASP A C 1
ATOM 591 O O . ASP A 1 77 ? 10.719 7.311 -8.750 1.00 87.62 77 ASP A O 1
ATOM 595 N N . LEU A 1 78 ? 9.682 5.411 -8.139 1.00 91.38 78 LEU A N 1
ATOM 596 C CA . LEU A 1 78 ? 9.123 5.134 -9.446 1.00 91.38 78 LEU A CA 1
ATOM 597 C C . LEU A 1 78 ? 8.077 6.198 -9.802 1.00 91.38 78 LEU A C 1
ATOM 599 O O . LEU A 1 78 ? 7.267 6.630 -8.974 1.00 91.38 78 LEU A O 1
ATOM 603 N N . VAL A 1 79 ? 8.073 6.611 -11.068 1.00 92.56 79 VAL A N 1
ATOM 604 C CA . VAL A 1 79 ? 7.097 7.576 -11.581 1.00 92.56 79 VAL A CA 1
ATOM 605 C C . VAL A 1 79 ? 5.853 6.818 -12.024 1.00 92.56 79 VAL A C 1
ATOM 607 O O . VAL A 1 79 ? 5.778 6.326 -13.148 1.00 92.56 79 VAL A O 1
ATOM 610 N N . TRP A 1 80 ? 4.878 6.708 -11.123 1.00 95.75 80 TRP A N 1
ATOM 611 C CA . TRP A 1 80 ? 3.634 6.001 -11.409 1.00 95.75 80 TRP A CA 1
ATOM 612 C C . TRP A 1 80 ? 2.649 6.843 -12.218 1.00 95.75 80 TRP A C 1
ATOM 614 O O . TRP A 1 80 ? 2.471 8.041 -11.986 1.00 95.75 80 TRP A O 1
ATOM 624 N N . ALA A 1 81 ? 1.934 6.177 -13.115 1.00 96.75 81 ALA A N 1
ATOM 625 C CA . ALA A 1 81 ? 0.824 6.713 -13.879 1.00 96.75 81 ALA A CA 1
ATOM 626 C C . ALA A 1 81 ? -0.447 5.895 -13.622 1.00 96.75 81 ALA A C 1
ATOM 628 O O . ALA A 1 81 ? -0.393 4.710 -13.296 1.00 96.75 81 ALA A O 1
ATOM 629 N N . VAL A 1 82 ? -1.601 6.543 -13.780 1.00 97.94 82 VAL A N 1
ATOM 630 C CA . VAL A 1 82 ? -2.903 5.869 -13.786 1.00 97.94 82 VAL A CA 1
ATOM 631 C C . VAL A 1 82 ? -3.168 5.388 -15.209 1.00 97.94 82 VAL A C 1
ATOM 633 O O . VAL A 1 82 ? -3.352 6.216 -16.098 1.00 97.94 82 VAL A O 1
ATOM 636 N N . GLU A 1 83 ? -3.196 4.073 -15.421 1.00 97.69 83 GLU A N 1
ATOM 637 C CA . GLU A 1 83 ? -3.610 3.477 -16.700 1.00 97.69 83 GLU A CA 1
ATOM 638 C C . GLU A 1 83 ? -5.135 3.374 -16.781 1.00 97.69 83 GLU A C 1
ATOM 640 O O . GLU A 1 83 ? -5.729 3.600 -17.835 1.00 97.69 83 GLU A O 1
ATOM 645 N N . LYS A 1 84 ? -5.777 3.050 -15.653 1.00 97.88 84 LYS A N 1
ATOM 646 C CA . LYS A 1 84 ? -7.224 2.860 -15.555 1.00 97.88 84 LYS A CA 1
ATOM 647 C C . LYS A 1 84 ? -7.722 3.213 -14.157 1.00 97.88 84 LYS A C 1
ATOM 649 O O . LYS A 1 84 ? -7.067 2.900 -13.166 1.00 97.88 84 LYS A O 1
ATOM 654 N N . ALA A 1 85 ? -8.887 3.844 -14.084 1.00 97.94 85 ALA A N 1
ATOM 655 C CA . ALA A 1 85 ? -9.613 4.059 -12.840 1.00 97.94 85 ALA A CA 1
ATOM 656 C C . ALA A 1 85 ? -11.112 4.101 -13.143 1.00 97.94 85 ALA A C 1
ATOM 658 O O . ALA A 1 85 ? -11.600 5.060 -13.742 1.00 97.94 85 ALA A O 1
ATOM 659 N N . ASP A 1 86 ? -11.826 3.051 -12.755 1.00 97.19 86 ASP A N 1
ATOM 660 C CA . ASP A 1 86 ? -13.282 2.972 -12.843 1.00 97.19 86 ASP A CA 1
ATOM 661 C C . ASP A 1 86 ? -13.870 2.352 -11.567 1.00 97.19 86 ASP A C 1
ATOM 663 O O . ASP A 1 86 ? -13.180 2.210 -10.563 1.00 97.19 86 ASP A O 1
ATOM 667 N N . ALA A 1 87 ? -15.162 2.019 -11.575 1.00 95.38 87 ALA A N 1
ATOM 668 C CA . ALA A 1 87 ? -15.840 1.465 -10.404 1.00 95.38 87 ALA A CA 1
ATOM 669 C C . ALA A 1 87 ? -15.390 0.037 -10.029 1.00 95.38 87 ALA A C 1
ATOM 671 O O . ALA A 1 87 ? -15.687 -0.417 -8.926 1.00 95.38 87 ALA A O 1
ATOM 672 N N . GLN A 1 88 ? -14.729 -0.692 -10.932 1.00 96.50 88 GLN A N 1
ATOM 673 C CA . GLN A 1 88 ? -14.330 -2.087 -10.726 1.00 96.50 88 GLN A CA 1
ATOM 674 C C . GLN A 1 88 ? -12.863 -2.205 -10.327 1.00 96.50 88 GLN A C 1
ATOM 676 O O . GLN A 1 88 ? -12.520 -3.020 -9.467 1.00 96.50 88 GLN A O 1
ATOM 681 N N . GLU A 1 89 ? -11.993 -1.420 -10.961 1.00 97.94 89 GLU A N 1
ATOM 682 C CA . GLU A 1 89 ? -10.560 -1.520 -10.735 1.00 97.94 89 GLU A CA 1
ATOM 683 C C . GLU A 1 89 ? -9.799 -0.210 -10.939 1.00 97.94 89 GLU A C 1
ATOM 685 O O . GLU A 1 89 ? -10.183 0.681 -11.700 1.00 97.94 89 GLU A O 1
ATOM 690 N N . VAL A 1 90 ? -8.653 -0.139 -10.266 1.00 98.62 90 VAL A N 1
ATOM 691 C CA . VAL A 1 90 ? -7.634 0.887 -10.478 1.00 98.62 90 VAL A CA 1
ATOM 692 C C . VAL A 1 90 ? -6.358 0.195 -10.928 1.00 98.62 90 VAL A C 1
ATOM 694 O O . VAL A 1 90 ? -5.868 -0.710 -10.253 1.00 98.62 90 VAL A O 1
ATOM 697 N N . VAL A 1 91 ? -5.816 0.637 -12.059 1.00 98.50 91 VAL A N 1
ATOM 698 C CA . VAL A 1 91 ? -4.553 0.153 -12.613 1.00 98.50 91 VAL A CA 1
ATOM 699 C C . VAL A 1 91 ? -3.531 1.279 -12.576 1.00 98.50 91 VAL A C 1
ATOM 701 O O . VAL A 1 91 ? -3.732 2.335 -13.183 1.00 98.50 91 VAL A O 1
ATOM 704 N N . LEU A 1 92 ? -2.431 1.037 -11.868 1.00 98.38 92 LEU A N 1
ATOM 705 C CA . LEU A 1 92 ? -1.264 1.912 -11.827 1.00 98.38 92 LEU A CA 1
ATOM 706 C C . LEU A 1 92 ? -0.085 1.212 -12.492 1.00 98.38 92 LEU A C 1
ATOM 708 O O . LEU A 1 92 ? 0.113 0.015 -12.285 1.00 98.38 92 LEU A O 1
ATOM 712 N N . SER A 1 93 ? 0.738 1.951 -13.225 1.00 97.50 93 SER A N 1
ATOM 713 C CA . SER A 1 93 ? 1.987 1.412 -13.760 1.00 97.50 93 SER A CA 1
ATOM 714 C C . SER A 1 93 ? 3.141 2.386 -13.637 1.00 97.50 93 SER A C 1
ATOM 716 O O . SER A 1 93 ? 2.938 3.594 -13.528 1.00 97.50 93 SER A O 1
ATOM 718 N N . ALA A 1 94 ? 4.356 1.850 -13.617 1.00 95.81 94 ALA A N 1
ATOM 719 C CA . ALA A 1 94 ? 5.574 2.639 -13.632 1.00 95.81 94 ALA A CA 1
ATOM 720 C C . ALA A 1 94 ? 6.698 1.905 -14.378 1.00 95.81 94 ALA A C 1
ATOM 722 O O . ALA A 1 94 ? 6.806 0.678 -14.265 1.00 95.81 94 ALA A O 1
ATOM 723 N N . PRO A 1 95 ? 7.570 2.635 -15.097 1.00 93.88 95 PRO A N 1
ATOM 724 C CA . PRO A 1 95 ? 8.823 2.075 -15.580 1.00 93.88 95 PRO A CA 1
ATOM 725 C C . PRO A 1 95 ? 9.734 1.773 -14.385 1.00 93.88 95 PRO A C 1
ATOM 727 O O . PRO A 1 95 ? 9.998 2.646 -13.567 1.00 93.88 95 PRO A O 1
ATOM 730 N N . ALA A 1 96 ? 10.207 0.534 -14.298 1.00 91.12 96 ALA A N 1
ATOM 731 C CA . ALA A 1 96 ? 11.070 0.003 -13.242 1.00 91.12 96 ALA A CA 1
ATOM 732 C C . ALA A 1 96 ? 12.547 -0.110 -13.640 1.00 91.12 96 ALA A C 1
ATOM 734 O O . ALA A 1 96 ? 13.377 -0.540 -12.842 1.00 91.12 96 ALA A O 1
ATOM 735 N N . HIS A 1 97 ? 12.874 0.280 -14.868 1.00 88.69 97 HIS A N 1
ATOM 736 C CA . HIS A 1 97 ? 14.238 0.426 -15.347 1.00 88.69 97 HIS A CA 1
ATOM 737 C C . HIS A 1 97 ? 14.359 1.752 -16.118 1.00 88.69 97 HIS A C 1
ATOM 739 O O . HIS A 1 97 ? 13.387 2.138 -16.777 1.00 88.69 97 HIS A O 1
ATOM 745 N N . PRO A 1 98 ? 15.507 2.462 -16.069 1.00 83.88 98 PRO A N 1
ATOM 746 C CA . PRO A 1 98 ? 15.647 3.783 -16.690 1.00 83.88 98 PRO A CA 1
ATOM 747 C C . PRO A 1 98 ? 15.361 3.839 -18.198 1.00 83.88 98 PRO A C 1
ATOM 749 O O . PRO A 1 98 ? 14.935 4.877 -18.694 1.00 83.88 98 PRO A O 1
ATOM 752 N N . ASP A 1 99 ? 15.575 2.742 -18.928 1.00 85.75 99 ASP A N 1
ATOM 753 C CA . ASP A 1 99 ? 15.271 2.654 -20.367 1.00 85.75 99 ASP A CA 1
ATOM 754 C C . ASP A 1 99 ? 13.812 2.256 -20.677 1.00 85.75 99 ASP A C 1
ATOM 756 O O . ASP A 1 99 ? 13.437 2.148 -21.842 1.00 85.75 99 ASP A O 1
ATOM 760 N N . GLY A 1 100 ? 12.988 2.021 -19.649 1.00 85.62 100 GLY A N 1
ATOM 761 C CA . GLY A 1 100 ? 11.592 1.603 -19.787 1.00 85.62 100 GLY A CA 1
ATOM 762 C C . GLY A 1 100 ? 11.381 0.143 -20.205 1.00 85.62 100 GLY A C 1
ATOM 763 O O . GLY A 1 100 ? 10.237 -0.259 -20.403 1.00 85.62 100 GLY A O 1
ATOM 764 N N . SER A 1 101 ? 12.437 -0.669 -20.317 1.00 91.00 101 SER A N 1
ATOM 765 C CA . SER A 1 101 ? 12.339 -2.089 -20.693 1.00 91.00 101 SER A CA 1
ATOM 766 C C . SER A 1 101 ? 11.663 -2.955 -19.635 1.00 91.00 101 SER A C 1
ATOM 768 O O . SER A 1 101 ? 11.160 -4.025 -19.961 1.00 91.00 101 SER A O 1
ATOM 770 N N . VAL A 1 102 ? 11.616 -2.503 -18.383 1.00 94.12 102 VAL A N 1
ATOM 771 C CA . VAL A 1 102 ? 10.906 -3.186 -17.301 1.00 94.12 102 VAL A CA 1
ATOM 772 C C . VAL A 1 102 ? 9.766 -2.305 -16.831 1.00 94.12 102 VAL A C 1
ATOM 774 O O . VAL A 1 102 ? 9.982 -1.140 -16.495 1.00 94.12 102 VAL A O 1
ATOM 777 N N . VAL A 1 103 ? 8.562 -2.864 -16.768 1.00 95.69 103 VAL A N 1
ATOM 778 C CA . VAL A 1 103 ? 7.357 -2.162 -16.320 1.00 95.69 103 VAL A CA 1
ATOM 779 C C . VAL A 1 103 ? 6.739 -2.915 -15.153 1.00 95.69 103 VAL A C 1
ATOM 781 O O . VAL A 1 103 ? 6.554 -4.130 -15.208 1.00 95.69 103 VAL A O 1
ATOM 784 N N . VAL A 1 104 ? 6.397 -2.187 -14.092 1.00 96.06 104 VAL A N 1
ATOM 785 C CA . VAL A 1 104 ? 5.570 -2.705 -12.999 1.00 96.06 104 VAL A CA 1
ATOM 786 C C . VAL A 1 104 ? 4.151 -2.232 -13.219 1.00 96.06 104 VAL A C 1
ATOM 788 O O . VAL A 1 104 ? 3.920 -1.044 -13.430 1.00 96.06 104 VAL A O 1
ATOM 791 N N . ARG A 1 105 ? 3.198 -3.154 -13.118 1.00 97.94 105 ARG A N 1
ATOM 792 C CA . ARG A 1 105 ? 1.766 -2.877 -13.175 1.00 97.94 105 ARG A CA 1
ATOM 793 C C . ARG A 1 105 ? 1.095 -3.399 -11.916 1.00 97.94 105 ARG A C 1
ATOM 795 O O . ARG A 1 105 ? 1.366 -4.512 -11.474 1.00 97.94 105 ARG A O 1
ATOM 802 N N . ARG A 1 106 ? 0.215 -2.591 -11.341 1.00 98.12 106 ARG A N 1
ATOM 803 C CA . ARG A 1 106 ? -0.583 -2.916 -10.162 1.00 98.12 106 ARG A CA 1
ATOM 804 C C . ARG A 1 106 ? -2.044 -2.773 -10.495 1.00 98.12 106 ARG A C 1
ATOM 806 O O . ARG A 1 106 ? -2.459 -1.702 -10.921 1.00 98.12 106 ARG A O 1
ATOM 813 N N . THR A 1 107 ? -2.804 -3.827 -10.242 1.00 98.56 107 THR A N 1
ATOM 814 C CA . THR A 1 107 ? -4.252 -3.813 -10.406 1.00 98.56 107 THR A CA 1
ATOM 815 C C . THR A 1 107 ? -4.929 -4.024 -9.067 1.00 98.56 107 THR A C 1
ATOM 817 O O . THR A 1 107 ? -4.788 -5.077 -8.444 1.00 98.56 107 THR A O 1
ATOM 820 N N . PHE A 1 108 ? -5.677 -3.015 -8.640 1.00 98.38 108 PHE A N 1
ATOM 821 C CA . PHE A 1 108 ? -6.414 -2.993 -7.389 1.00 98.38 108 PHE A CA 1
ATOM 822 C C . PHE A 1 108 ? -7.894 -3.254 -7.635 1.00 98.38 108 PHE A C 1
ATOM 824 O O . PHE A 1 108 ? -8.478 -2.668 -8.547 1.00 98.38 108 PHE A O 1
ATOM 831 N N . ARG A 1 109 ? -8.505 -4.106 -6.806 1.00 98.19 109 ARG A N 1
ATOM 832 C CA . ARG A 1 109 ? -9.938 -4.438 -6.867 1.00 98.19 109 ARG A CA 1
ATOM 833 C C . ARG A 1 109 ? -10.519 -4.593 -5.472 1.00 98.19 109 ARG A C 1
ATOM 835 O O . ARG A 1 109 ? -9.882 -5.186 -4.603 1.00 98.19 109 ARG A O 1
ATOM 842 N N . LEU A 1 110 ? -11.743 -4.122 -5.264 1.00 97.31 110 LEU A N 1
ATOM 843 C CA . LEU A 1 110 ? -12.497 -4.454 -4.055 1.00 97.31 110 LEU A CA 1
ATOM 844 C C . LEU A 1 110 ? -13.038 -5.881 -4.202 1.00 97.31 110 LEU A C 1
ATOM 846 O O . LEU A 1 110 ? -13.786 -6.172 -5.131 1.00 97.31 110 LEU A O 1
ATOM 850 N N . ALA A 1 111 ? -12.618 -6.778 -3.310 1.00 94.88 111 ALA A N 1
ATOM 851 C CA . ALA A 1 111 ? -12.930 -8.211 -3.364 1.00 94.88 111 ALA A CA 1
ATOM 852 C C . ALA A 1 111 ? -13.912 -8.659 -2.264 1.00 94.88 111 ALA A C 1
ATOM 854 O O . ALA A 1 111 ? -14.209 -9.843 -2.129 1.00 94.88 111 ALA A O 1
ATOM 855 N N . GLY A 1 112 ? -14.402 -7.717 -1.464 1.00 93.06 112 GLY A N 1
ATOM 856 C CA . GLY A 1 112 ? -15.367 -7.926 -0.392 1.00 93.06 112 GLY A CA 1
ATOM 857 C C . GLY A 1 112 ? -15.600 -6.620 0.359 1.00 93.06 112 GLY A C 1
ATOM 858 O O . GLY A 1 112 ? -15.121 -5.570 -0.071 1.00 93.06 112 GLY A O 1
ATOM 859 N N . ASP A 1 113 ? -16.294 -6.691 1.491 1.00 93.88 113 ASP A N 1
ATOM 860 C CA . ASP A 1 113 ? -16.649 -5.503 2.272 1.00 93.88 113 ASP A CA 1
ATOM 861 C C . ASP A 1 113 ? -15.400 -4.748 2.744 1.00 93.88 113 ASP A C 1
ATOM 863 O O . ASP A 1 113 ? -15.224 -3.577 2.419 1.00 93.88 113 ASP A O 1
ATOM 867 N N . TYR A 1 114 ? -14.476 -5.431 3.422 1.00 94.38 114 TYR A N 1
ATOM 868 C CA . TYR A 1 114 ? -13.235 -4.838 3.942 1.00 94.38 114 TYR A CA 1
ATOM 869 C C . TYR A 1 114 ? -11.972 -5.376 3.255 1.00 94.38 114 TYR A C 1
ATOM 871 O O . TYR A 1 114 ? -10.870 -5.278 3.794 1.00 94.38 114 TYR A O 1
ATOM 879 N N . LEU A 1 115 ? -12.124 -5.983 2.073 1.00 95.06 115 LEU A N 1
ATOM 880 C CA . LEU A 1 115 ? -11.035 -6.657 1.371 1.00 95.06 115 LEU A CA 1
ATOM 881 C C . LEU A 1 115 ? -10.654 -5.915 0.089 1.00 95.06 115 LEU A C 1
ATOM 883 O O . LEU A 1 115 ? -11.442 -5.823 -0.854 1.00 95.06 115 LEU A O 1
ATOM 887 N N . LEU A 1 116 ? -9.402 -5.466 0.039 1.00 95.75 116 LEU A N 1
ATOM 888 C CA . LEU A 1 116 ? -8.747 -4.968 -1.164 1.00 95.75 116 LEU A CA 1
ATOM 889 C C . LEU A 1 116 ? -7.797 -6.045 -1.702 1.00 95.75 116 LEU A C 1
ATOM 891 O O . LEU A 1 116 ? -6.920 -6.522 -0.985 1.00 95.75 116 LEU A O 1
ATOM 895 N N . SER A 1 117 ? -7.960 -6.406 -2.970 1.00 96.38 117 SER A N 1
ATOM 896 C CA . SER A 1 117 ? -7.037 -7.264 -3.708 1.00 96.38 117 SER A CA 1
ATOM 897 C C . SER A 1 117 ? -6.052 -6.410 -4.506 1.00 96.38 117 SER A C 1
ATOM 899 O O . SER A 1 117 ? -6.444 -5.401 -5.096 1.00 96.38 117 SER A O 1
ATOM 901 N N . LEU A 1 118 ? -4.788 -6.832 -4.530 1.00 96.12 118 LEU A N 1
ATOM 902 C CA . LEU A 1 118 ? -3.727 -6.285 -5.370 1.00 96.12 118 LEU A CA 1
ATOM 903 C C . LEU A 1 118 ? -3.096 -7.431 -6.165 1.00 96.12 118 LEU A C 1
ATOM 905 O O . LEU A 1 118 ? -2.539 -8.355 -5.576 1.00 96.12 118 LEU A O 1
ATOM 909 N N . ASP A 1 119 ? -3.140 -7.326 -7.489 1.00 97.44 119 ASP A N 1
ATOM 910 C CA . ASP A 1 119 ? -2.302 -8.103 -8.403 1.00 97.44 119 ASP A CA 1
ATOM 911 C C . ASP A 1 119 ? -1.143 -7.220 -8.886 1.00 97.44 119 ASP A C 1
ATOM 913 O O . ASP A 1 119 ? -1.381 -6.134 -9.422 1.00 97.44 119 ASP A O 1
ATOM 917 N N . GLN A 1 120 ? 0.105 -7.647 -8.669 1.00 95.69 120 GLN A N 1
ATOM 918 C CA . GLN A 1 120 ? 1.294 -6.937 -9.151 1.00 95.69 120 GLN A CA 1
ATOM 919 C C . GLN A 1 120 ? 2.025 -7.785 -10.186 1.00 95.69 120 GLN A C 1
ATOM 921 O O . GLN A 1 120 ? 2.479 -8.889 -9.891 1.00 95.69 120 GLN A O 1
ATOM 926 N N . GLN A 1 121 ? 2.212 -7.215 -11.370 1.00 95.94 121 GLN A N 1
ATOM 927 C CA . GLN A 1 121 ? 2.932 -7.822 -12.479 1.00 95.94 121 GLN A CA 1
ATOM 928 C C . GLN A 1 121 ? 4.189 -7.016 -12.778 1.00 95.94 121 GLN A C 1
ATOM 930 O O . GLN A 1 121 ? 4.189 -5.787 -12.699 1.00 95.94 121 GLN A O 1
ATOM 935 N N . VAL A 1 122 ? 5.261 -7.724 -13.114 1.00 94.81 122 VAL A N 1
ATOM 936 C CA . VAL A 1 122 ? 6.526 -7.137 -13.551 1.00 94.81 122 VAL A CA 1
ATOM 937 C C . VAL A 1 122 ? 6.832 -7.738 -14.907 1.00 94.81 122 VAL A C 1
ATOM 939 O O . VAL A 1 122 ? 6.990 -8.952 -15.027 1.00 94.81 122 VAL A O 1
ATOM 942 N N . GLU A 1 123 ? 6.878 -6.893 -15.923 1.00 95.00 123 GLU A N 1
ATOM 943 C CA . GLU A 1 123 ? 7.039 -7.301 -17.310 1.00 95.00 123 GLU A CA 1
ATOM 944 C C . GLU A 1 123 ? 8.387 -6.807 -17.829 1.00 95.00 123 GLU A C 1
ATOM 946 O O . GLU A 1 123 ? 8.700 -5.623 -17.717 1.00 95.00 123 GLU A O 1
ATOM 951 N N . ASN A 1 124 ? 9.190 -7.721 -18.378 1.00 94.88 124 ASN A N 1
ATOM 952 C CA . ASN A 1 124 ? 10.417 -7.386 -19.091 1.00 94.88 124 ASN A CA 1
ATOM 953 C C . ASN A 1 124 ? 10.122 -7.381 -20.594 1.00 94.88 124 ASN A C 1
ATOM 955 O O . ASN A 1 124 ? 10.001 -8.434 -21.215 1.00 94.88 124 ASN A O 1
ATOM 959 N N . LEU A 1 125 ? 9.996 -6.182 -21.148 1.00 93.50 125 LEU A N 1
ATOM 960 C CA . LEU A 1 125 ? 9.800 -5.895 -22.567 1.00 93.50 125 LEU A CA 1
ATOM 961 C C . LEU A 1 125 ? 11.127 -5.892 -23.347 1.00 93.50 125 LEU A C 1
ATOM 963 O O . LEU A 1 125 ? 11.132 -5.764 -24.571 1.00 93.50 125 LEU A O 1
ATOM 967 N N . GLY A 1 126 ? 12.260 -5.993 -22.648 1.00 89.44 126 GLY A N 1
ATOM 968 C CA . GLY A 1 126 ? 13.586 -6.061 -23.242 1.00 89.44 126 GLY A CA 1
ATOM 969 C C . GLY A 1 126 ? 13.927 -7.442 -23.806 1.00 89.44 126 GLY A C 1
ATOM 970 O O . GLY A 1 126 ? 13.371 -8.468 -23.423 1.00 89.44 126 GLY A O 1
ATOM 971 N N . GLY A 1 127 ? 14.915 -7.477 -24.703 1.00 87.50 127 GLY A N 1
ATOM 972 C CA . GLY A 1 127 ? 15.461 -8.729 -25.247 1.00 87.50 127 GLY A CA 1
ATOM 973 C C . GLY A 1 127 ? 16.490 -9.419 -24.342 1.00 87.50 127 GLY A C 1
ATOM 974 O O . GLY A 1 127 ? 16.933 -10.523 -24.654 1.00 87.50 127 GLY A O 1
ATOM 975 N N . ALA A 1 128 ? 16.895 -8.777 -23.243 1.00 89.62 128 ALA A N 1
ATOM 976 C CA . ALA A 1 128 ? 17.886 -9.290 -22.303 1.00 89.62 128 ALA A CA 1
ATOM 977 C C . ALA A 1 128 ? 17.231 -9.650 -20.958 1.00 89.62 128 ALA A C 1
ATOM 979 O O . ALA A 1 128 ? 16.307 -8.957 -20.531 1.00 89.62 128 ALA A O 1
ATOM 980 N N . PRO A 1 129 ? 17.702 -10.697 -20.256 1.00 90.06 129 PRO A N 1
ATOM 981 C CA . PRO A 1 129 ? 17.233 -11.007 -18.908 1.00 90.06 129 PRO A CA 1
ATOM 982 C C . PRO A 1 129 ? 17.446 -9.839 -17.935 1.00 90.06 129 PRO A C 1
ATOM 984 O O . PRO A 1 129 ? 18.523 -9.245 -17.904 1.00 90.06 129 PRO A O 1
ATOM 987 N N . PHE A 1 130 ? 16.443 -9.564 -17.100 1.00 86.56 130 PHE A N 1
ATOM 988 C CA . PHE A 1 130 ? 16.509 -8.562 -16.038 1.00 86.56 130 PHE A CA 1
ATOM 989 C C . PHE A 1 130 ? 16.513 -9.243 -14.666 1.00 86.56 130 PHE A C 1
ATOM 991 O O . PHE A 1 130 ? 15.593 -9.992 -14.332 1.00 86.56 130 PHE A O 1
ATOM 998 N N . ALA A 1 131 ? 17.553 -8.994 -13.870 1.00 88.50 131 ALA A N 1
ATOM 999 C CA . ALA A 1 131 ? 17.625 -9.476 -12.496 1.00 88.50 131 ALA A CA 1
ATOM 1000 C C . ALA A 1 131 ? 16.852 -8.525 -11.574 1.00 88.50 131 ALA A C 1
ATOM 1002 O O . ALA A 1 131 ? 17.177 -7.342 -11.499 1.00 88.50 131 ALA A O 1
ATOM 1003 N N . LEU A 1 132 ? 15.847 -9.041 -10.860 1.00 85.31 132 LEU A N 1
ATOM 1004 C CA . LEU A 1 132 ? 15.042 -8.227 -9.950 1.00 85.31 132 LEU A CA 1
ATOM 1005 C C . LEU A 1 132 ? 15.897 -7.708 -8.779 1.00 85.31 132 LEU A C 1
ATOM 1007 O O . LEU A 1 132 ? 16.505 -8.521 -8.073 1.00 85.31 132 LEU A O 1
ATOM 1011 N N . PRO A 1 133 ? 15.922 -6.385 -8.528 1.00 86.31 133 PRO A N 1
ATOM 1012 C CA . PRO A 1 133 ? 16.597 -5.831 -7.365 1.00 86.31 133 PRO A CA 1
ATOM 1013 C C . PRO A 1 133 ? 15.939 -6.281 -6.059 1.00 86.31 133 PRO A C 1
ATOM 1015 O O . PRO A 1 133 ? 14.736 -6.566 -6.002 1.00 86.31 133 PRO A O 1
ATOM 1018 N N . ALA A 1 134 ? 16.723 -6.275 -4.979 1.00 86.94 134 ALA A N 1
ATOM 1019 C CA . ALA A 1 134 ? 16.168 -6.360 -3.634 1.00 86.94 134 ALA A CA 1
ATOM 1020 C C . ALA A 1 134 ? 15.180 -5.208 -3.407 1.00 86.94 134 ALA A C 1
ATOM 1022 O O . ALA A 1 134 ? 15.390 -4.096 -3.891 1.00 86.94 134 ALA A O 1
ATOM 1023 N N . TYR A 1 135 ? 14.103 -5.471 -2.669 1.00 87.88 135 TYR A N 1
ATOM 1024 C CA . TYR A 1 135 ? 13.045 -4.488 -2.498 1.00 87.88 135 TYR A CA 1
ATOM 1025 C C . TYR A 1 135 ? 12.435 -4.489 -1.104 1.00 87.88 135 TYR A C 1
ATOM 1027 O O . TYR A 1 135 ? 12.538 -5.459 -0.352 1.00 87.88 135 TYR A O 1
ATOM 1035 N N . ALA A 1 136 ? 11.763 -3.386 -0.787 1.00 87.06 136 ALA A N 1
ATOM 1036 C CA . ALA A 1 136 ? 10.864 -3.274 0.351 1.00 87.06 136 ALA A CA 1
ATOM 1037 C C . ALA A 1 136 ? 9.488 -2.784 -0.105 1.00 87.06 136 ALA A C 1
ATOM 1039 O O . ALA A 1 136 ? 9.376 -2.034 -1.076 1.00 87.06 136 ALA A O 1
ATOM 1040 N N . LEU A 1 137 ? 8.457 -3.206 0.628 1.00 89.12 137 LEU A N 1
ATOM 1041 C CA . LEU A 1 137 ? 7.087 -2.726 0.485 1.00 89.12 137 LEU A CA 1
ATOM 1042 C C . LEU A 1 137 ? 6.635 -2.087 1.795 1.00 89.12 137 LEU A C 1
ATOM 1044 O O . LEU A 1 137 ? 6.808 -2.673 2.866 1.00 89.12 137 LEU A O 1
ATOM 1048 N N . ALA A 1 138 ? 6.023 -0.909 1.715 1.00 89.38 138 ALA A N 1
ATOM 1049 C CA . ALA A 1 138 ? 5.381 -0.297 2.873 1.00 89.38 138 ALA A CA 1
ATOM 1050 C C . ALA A 1 138 ? 4.121 -1.090 3.274 1.00 89.38 138 ALA A C 1
ATOM 1052 O O . ALA A 1 138 ? 3.212 -1.268 2.468 1.00 89.38 138 ALA A O 1
ATOM 1053 N N . GLY A 1 139 ? 4.048 -1.553 4.525 1.00 87.81 139 GLY A N 1
ATOM 1054 C CA . GLY A 1 139 ? 2.891 -2.293 5.061 1.00 87.81 139 GLY A CA 1
ATOM 1055 C C . GLY A 1 139 ? 1.770 -1.414 5.632 1.00 87.81 139 GLY A C 1
ATOM 1056 O O . GLY A 1 139 ? 0.756 -1.941 6.078 1.00 87.81 139 GLY A O 1
ATOM 1057 N N . GLY A 1 140 ? 1.961 -0.091 5.628 1.00 86.50 140 GLY A N 1
ATOM 1058 C CA . GLY A 1 140 ? 1.080 0.901 6.247 1.00 86.50 140 GLY A CA 1
ATOM 1059 C C . GLY A 1 140 ? 1.618 1.446 7.571 1.00 86.50 140 GLY A C 1
ATOM 1060 O O . GLY A 1 140 ? 2.620 0.960 8.100 1.00 86.50 140 GLY A O 1
ATOM 1061 N N . VAL A 1 141 ? 0.954 2.476 8.098 1.00 82.81 141 VAL A N 1
ATOM 1062 C CA . VAL A 1 141 ? 1.301 3.107 9.379 1.00 82.81 141 VAL A CA 1
ATOM 1063 C C . VAL A 1 141 ? 0.278 2.776 10.466 1.00 82.81 141 VAL A C 1
ATOM 1065 O O . VAL A 1 141 ? -0.931 2.874 10.263 1.00 82.81 141 VAL A O 1
ATOM 1068 N N . GLY A 1 142 ? 0.773 2.416 11.651 1.00 72.81 142 GLY A N 1
ATOM 1069 C CA . GLY A 1 142 ? -0.020 2.392 12.878 1.00 72.81 142 GLY A CA 1
ATOM 1070 C C . GLY A 1 142 ? -0.029 3.786 13.497 1.00 72.81 142 GLY A C 1
ATOM 1071 O O . GLY A 1 142 ? 0.773 4.062 14.386 1.00 72.81 142 GLY A O 1
ATOM 1072 N N . ALA A 1 143 ? -0.873 4.685 12.988 1.00 66.69 143 ALA A N 1
ATOM 1073 C CA . ALA A 1 143 ? -1.021 6.026 13.546 1.00 66.69 143 ALA A CA 1
ATOM 1074 C C . ALA A 1 143 ? -2.214 6.064 14.523 1.00 66.69 143 ALA A C 1
ATOM 1076 O O . ALA A 1 143 ? -3.312 5.637 14.156 1.00 66.69 143 ALA A O 1
ATOM 1077 N N . PRO A 1 144 ? -2.029 6.542 15.764 1.00 68.00 144 PRO A N 1
ATOM 1078 C CA . PRO A 1 144 ? -3.135 6.785 16.685 1.00 68.00 144 PRO A CA 1
ATOM 1079 C C . PRO A 1 144 ? -3.979 7.974 16.207 1.00 68.00 144 PRO A C 1
ATOM 1081 O O . PRO A 1 144 ? -3.440 8.991 15.774 1.00 68.00 144 PRO A O 1
ATOM 1084 N N . ILE A 1 145 ? -5.299 7.871 16.343 1.00 67.62 145 ILE A N 1
ATOM 1085 C CA . ILE A 1 145 ? -6.225 9.001 16.166 1.00 67.62 145 ILE A CA 1
ATOM 1086 C C . ILE A 1 145 ? -6.214 9.865 17.438 1.00 67.62 145 ILE A C 1
ATOM 1088 O O . ILE A 1 145 ? -6.183 11.094 17.374 1.00 67.62 145 ILE A O 1
ATOM 1092 N N . HIS A 1 146 ? -6.134 9.218 18.603 1.00 66.94 146 HIS A N 1
ATOM 1093 C CA . HIS A 1 146 ? -5.868 9.835 19.897 1.00 66.94 146 HIS A CA 1
ATOM 1094 C C . HIS A 1 146 ? -4.753 9.033 20.568 1.00 66.94 146 HIS A C 1
ATOM 1096 O O . HIS A 1 146 ? -4.825 7.814 20.635 1.00 66.94 146 HIS A O 1
ATOM 1102 N N . LEU A 1 147 ? -3.682 9.681 21.029 1.00 67.50 147 LEU A N 1
ATOM 1103 C CA . LEU A 1 147 ? -2.633 8.971 21.763 1.00 67.50 147 LEU A CA 1
ATOM 1104 C C . LEU A 1 147 ? -2.810 9.186 23.265 1.00 67.50 147 LEU A C 1
ATOM 1106 O O . LEU A 1 147 ? -2.026 9.900 23.893 1.00 67.50 147 LEU A O 1
ATOM 1110 N N . ARG A 1 148 ? -3.832 8.569 23.867 1.00 75.62 148 ARG A N 1
ATOM 1111 C CA . ARG A 1 148 ? -3.901 8.495 25.331 1.00 75.62 148 ARG A CA 1
ATOM 1112 C C . ARG A 1 148 ? -2.942 7.408 25.814 1.00 75.62 148 ARG A C 1
ATOM 1114 O O . ARG A 1 148 ? -2.707 6.407 25.140 1.00 75.62 148 ARG A O 1
ATOM 1121 N N . GLN A 1 149 ? -2.367 7.581 27.004 1.00 74.81 149 GLN A N 1
ATOM 1122 C CA . GLN A 1 149 ? -1.336 6.668 27.519 1.00 74.81 149 GLN A CA 1
ATOM 1123 C C . GLN A 1 149 ? -1.807 5.202 27.581 1.00 74.81 149 GLN A C 1
ATOM 1125 O O . GLN A 1 149 ? -1.037 4.293 27.284 1.00 74.81 149 GLN A O 1
ATOM 1130 N N . TYR A 1 150 ? -3.081 4.968 27.907 1.00 78.81 150 TYR A N 1
ATOM 1131 C CA . TYR A 1 150 ? -3.673 3.629 27.967 1.00 78.81 150 TYR A CA 1
ATOM 1132 C C . TYR A 1 150 ? -3.994 3.022 26.590 1.00 78.81 150 TYR A C 1
ATOM 1134 O O . TYR A 1 150 ? -4.265 1.826 26.514 1.00 78.81 150 TYR A O 1
ATOM 1142 N N . GLU A 1 151 ? -3.947 3.808 25.510 1.00 78.75 151 GLU A N 1
ATOM 1143 C CA . GLU A 1 151 ? -4.213 3.352 24.136 1.00 78.75 151 GLU A CA 1
ATOM 1144 C C . GLU A 1 151 ? -2.934 2.884 23.425 1.00 78.75 151 GLU A C 1
ATOM 1146 O O . GLU A 1 151 ? -2.988 2.069 22.503 1.00 78.75 151 GLU A O 1
ATOM 1151 N N . GLN A 1 152 ? -1.764 3.331 23.898 1.00 82.25 152 GLN A N 1
ATOM 1152 C CA . GLN A 1 152 ? -0.455 2.969 23.340 1.00 82.25 152 GLN A CA 1
ATOM 1153 C C . GLN A 1 152 ? -0.247 1.449 23.167 1.00 82.25 152 GLN A C 1
ATOM 1155 O O . GLN A 1 152 ? 0.306 1.053 22.142 1.00 82.25 152 GLN A O 1
ATOM 1160 N N . PRO A 1 153 ? -0.691 0.562 24.085 1.00 83.50 153 PRO A N 1
ATOM 1161 C CA . PRO A 1 153 ? -0.522 -0.884 23.924 1.00 83.50 153 PRO A CA 1
ATOM 1162 C C . PRO A 1 153 ? -1.352 -1.529 22.802 1.00 83.50 153 PRO A C 1
ATOM 1164 O O . PRO A 1 153 ? -1.144 -2.719 22.536 1.00 83.50 153 PRO A O 1
ATOM 1167 N N . TYR A 1 154 ? -2.293 -0.800 22.193 1.00 81.44 154 TYR A N 1
ATOM 1168 C CA . TYR A 1 154 ? -3.124 -1.278 21.079 1.00 81.44 154 TYR A CA 1
ATOM 1169 C C . TYR A 1 154 ? -2.589 -0.843 19.711 1.00 81.44 154 TYR A C 1
ATOM 1171 O O . TYR A 1 154 ? -2.893 -1.478 18.707 1.00 81.44 154 TYR A O 1
ATOM 1179 N N . VAL A 1 155 ? -1.723 0.172 19.676 1.00 86.44 155 VAL A N 1
ATOM 1180 C CA . VAL A 1 155 ? -1.032 0.620 18.462 1.00 86.44 155 VAL A CA 1
ATOM 1181 C C . VAL A 1 155 ? 0.246 -0.189 18.269 1.00 86.44 155 VAL A C 1
ATOM 1183 O O . VAL A 1 155 ? 1.015 -0.401 19.212 1.00 86.44 155 VAL A O 1
ATOM 1186 N N . GLY A 1 156 ? 0.507 -0.639 17.043 1.00 87.12 156 GLY A N 1
ATOM 1187 C CA . GLY A 1 156 ? 1.717 -1.401 16.766 1.00 87.12 156 GLY A CA 1
ATOM 1188 C C . GLY A 1 156 ? 1.746 -2.061 15.401 1.00 87.12 156 GLY A C 1
ATOM 1189 O O . GLY A 1 156 ? 1.070 -1.656 14.462 1.00 87.12 156 GLY A O 1
ATOM 1190 N N . SER A 1 157 ? 2.542 -3.114 15.295 1.00 88.88 157 SER A N 1
ATOM 1191 C CA . SER A 1 157 ? 2.594 -3.971 14.121 1.00 88.88 157 SER A CA 1
ATOM 1192 C C . SER A 1 157 ? 2.708 -5.429 14.545 1.00 88.88 157 SER A C 1
ATOM 1194 O O . SER A 1 157 ? 3.045 -5.759 15.685 1.00 88.88 157 SER A O 1
ATOM 1196 N N . GLY A 1 158 ? 2.392 -6.330 13.632 1.00 89.44 158 GLY A N 1
ATOM 1197 C CA . GLY A 1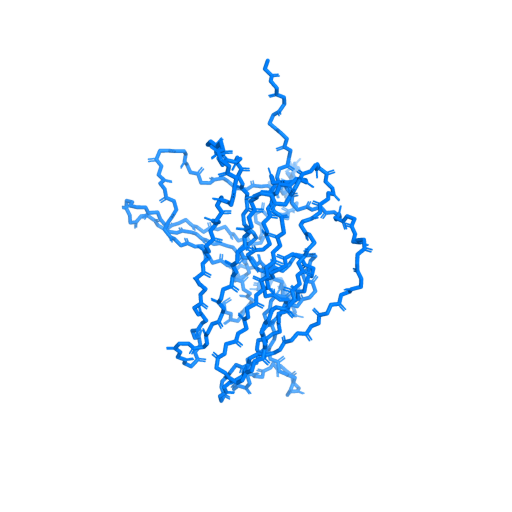 158 ? 2.740 -7.725 13.785 1.00 89.44 158 GLY A CA 1
ATOM 1198 C C . GLY A 1 158 ? 2.817 -8.417 12.446 1.00 89.44 158 GLY A C 1
ATOM 1199 O O . GLY A 1 158 ? 2.329 -7.913 11.438 1.00 89.44 158 GLY A O 1
ATOM 1200 N N . TRP A 1 159 ? 3.423 -9.588 12.446 1.00 91.00 159 TRP A N 1
ATOM 1201 C CA . TRP A 1 159 ? 3.511 -10.424 11.265 1.00 91.00 159 TRP A CA 1
ATOM 1202 C C . TRP A 1 159 ? 3.376 -11.883 11.646 1.00 91.00 159 TRP A C 1
ATOM 1204 O O . TRP A 1 159 ? 3.704 -12.309 12.757 1.00 91.00 159 TRP A O 1
ATOM 1214 N N . PHE A 1 160 ? 2.891 -12.648 10.685 1.00 91.31 160 PHE A N 1
ATOM 1215 C CA . PHE A 1 160 ? 2.763 -14.086 10.783 1.00 91.31 160 PHE A CA 1
ATOM 1216 C C . PHE A 1 160 ? 3.718 -14.731 9.800 1.00 91.31 160 PHE A C 1
ATOM 1218 O O . PHE A 1 160 ? 3.806 -14.302 8.646 1.00 91.31 160 PHE A O 1
ATOM 1225 N N . THR A 1 161 ? 4.442 -15.750 10.245 1.00 91.25 161 THR A N 1
ATOM 1226 C CA . THR A 1 161 ? 5.443 -16.413 9.409 1.00 91.25 161 THR A CA 1
ATOM 1227 C C . THR A 1 161 ? 5.006 -17.816 8.991 1.00 91.25 161 THR A C 1
ATOM 1229 O O . THR A 1 161 ? 3.951 -18.322 9.377 1.00 91.25 161 THR A O 1
ATOM 1232 N N . THR A 1 162 ? 5.789 -18.430 8.109 1.00 88.00 162 THR A N 1
ATOM 1233 C CA . THR A 1 162 ? 5.505 -19.746 7.516 1.00 88.00 162 THR A CA 1
ATOM 1234 C C . THR A 1 162 ? 5.464 -20.901 8.516 1.00 88.00 162 THR A C 1
ATOM 1236 O O . THR A 1 162 ? 4.811 -21.900 8.221 1.00 88.00 162 THR A O 1
ATOM 1239 N N . ASP A 1 163 ? 6.078 -20.752 9.691 1.00 89.19 163 ASP A N 1
ATOM 1240 C CA . ASP A 1 163 ? 6.051 -21.731 10.789 1.00 89.19 163 ASP A CA 1
ATOM 1241 C C . ASP A 1 163 ? 4.838 -21.571 11.726 1.00 89.19 163 ASP A C 1
ATOM 1243 O O . ASP A 1 163 ? 4.781 -22.192 12.785 1.00 89.19 163 ASP A O 1
ATOM 1247 N N . LEU A 1 164 ? 3.874 -20.731 11.336 1.00 87.50 164 LEU A N 1
ATOM 1248 C CA . LEU A 1 164 ? 2.674 -20.390 12.098 1.00 87.50 164 LEU A CA 1
ATOM 1249 C C . LEU A 1 164 ? 2.926 -19.562 13.372 1.00 87.50 164 LEU A C 1
ATOM 1251 O O . LEU A 1 164 ? 2.031 -19.429 14.208 1.00 87.50 164 LEU A O 1
ATOM 1255 N N . SER A 1 165 ? 4.110 -18.961 13.524 1.00 88.94 165 SER A N 1
ATOM 1256 C CA . SER A 1 165 ? 4.379 -18.014 14.608 1.00 88.94 165 SER A CA 1
ATOM 1257 C C . SER A 1 165 ? 3.850 -16.615 14.289 1.00 88.94 165 SER A C 1
ATOM 1259 O O . SER A 1 165 ? 4.063 -16.073 13.199 1.00 88.94 165 SER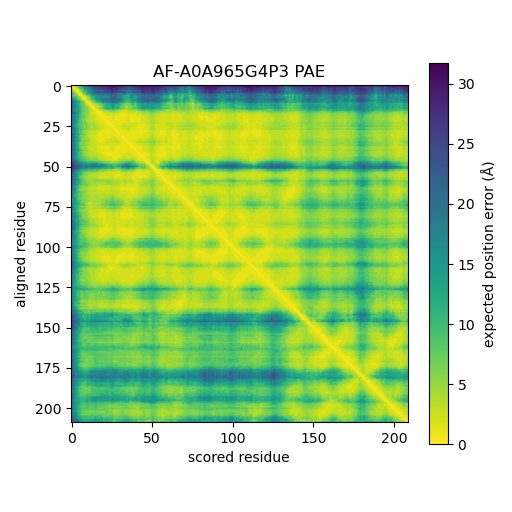 A O 1
ATOM 1261 N N . TYR A 1 166 ? 3.184 -16.012 15.277 1.00 88.88 166 TYR A N 1
ATOM 1262 C CA . TYR A 1 166 ? 2.775 -14.611 15.265 1.00 88.88 166 TYR A CA 1
ATOM 1263 C C . TYR A 1 166 ? 3.705 -13.790 16.159 1.00 88.88 166 TYR A C 1
ATOM 1265 O O . TYR A 1 166 ? 3.856 -14.086 17.344 1.00 88.88 166 TYR A O 1
ATOM 1273 N N . THR A 1 167 ? 4.319 -12.752 15.596 1.00 90.31 167 THR A N 1
ATOM 1274 C CA . THR A 1 167 ? 5.127 -11.775 16.339 1.00 90.31 167 THR A CA 1
ATOM 1275 C C . THR A 1 167 ? 4.403 -10.438 16.335 1.00 90.31 167 THR A C 1
ATOM 1277 O O . THR A 1 167 ? 3.880 -10.027 15.302 1.00 90.31 167 THR A O 1
ATOM 1280 N N . THR A 1 168 ? 4.378 -9.743 17.471 1.00 90.25 168 THR A N 1
ATOM 1281 C CA . THR A 1 168 ? 3.801 -8.399 17.572 1.00 90.25 168 THR A CA 1
ATOM 1282 C C . THR A 1 168 ? 4.750 -7.466 18.304 1.00 90.25 168 THR A C 1
ATOM 1284 O O . THR A 1 168 ? 5.438 -7.881 19.234 1.00 90.25 168 THR A O 1
ATOM 1287 N N . HIS A 1 169 ? 4.758 -6.213 17.868 1.00 90.38 169 HIS A N 1
ATOM 1288 C CA . HIS A 1 169 ? 5.485 -5.120 18.481 1.00 90.38 169 HIS A CA 1
ATOM 1289 C C . HIS A 1 169 ? 4.539 -3.957 18.718 1.00 90.38 169 HIS A C 1
ATOM 1291 O O . HIS A 1 169 ? 3.797 -3.565 17.816 1.00 90.38 169 HIS A O 1
ATOM 1297 N N . LYS A 1 170 ? 4.560 -3.415 19.930 1.00 88.81 170 LYS A N 1
ATOM 1298 C CA . LYS A 1 170 ? 3.647 -2.346 20.351 1.00 88.81 170 LYS A CA 1
ATOM 1299 C C . LYS A 1 170 ? 4.373 -1.016 20.436 1.00 88.81 170 LYS A C 1
ATOM 1301 O O . LYS A 1 170 ? 5.575 -0.985 20.691 1.00 88.81 170 LYS A O 1
ATOM 1306 N N . LEU A 1 171 ? 3.629 0.079 20.303 1.00 87.12 171 LEU A N 1
ATOM 1307 C CA . LEU A 1 171 ? 4.172 1.435 20.353 1.00 87.12 171 LEU A CA 1
ATOM 1308 C C . LEU A 1 171 ? 5.093 1.703 21.564 1.00 87.12 171 LEU A C 1
ATOM 1310 O O . LEU A 1 171 ? 6.143 2.303 21.345 1.00 87.12 171 LEU A O 1
ATOM 1314 N N . PRO A 1 172 ? 4.811 1.224 22.798 1.00 87.62 172 PRO A N 1
ATOM 1315 C CA . PRO A 1 172 ? 5.701 1.454 23.937 1.00 87.62 172 PRO A CA 1
ATOM 1316 C C . PRO A 1 172 ? 7.133 0.935 23.755 1.00 87.62 172 PRO A C 1
ATOM 1318 O O . PRO A 1 172 ? 8.045 1.475 24.366 1.00 87.62 172 PRO A O 1
ATOM 1321 N N . GLU A 1 173 ? 7.366 -0.071 22.905 1.00 87.50 173 GLU A N 1
ATOM 1322 C CA . GLU A 1 173 ? 8.722 -0.567 22.616 1.00 87.50 173 GLU A CA 1
ATOM 1323 C C . GLU A 1 173 ? 9.575 0.437 21.823 1.00 87.50 173 GLU A C 1
ATOM 1325 O O . GLU A 1 173 ? 10.800 0.321 21.795 1.00 87.50 173 GLU A O 1
ATOM 1330 N N . PHE A 1 174 ? 8.932 1.400 21.164 1.00 87.19 174 PHE A N 1
ATOM 1331 C CA . PHE A 1 174 ? 9.559 2.442 20.348 1.00 87.19 174 PHE A CA 1
ATOM 1332 C C . PHE A 1 174 ? 9.653 3.778 21.098 1.00 87.19 174 PHE A C 1
ATOM 1334 O O . PHE A 1 174 ? 10.240 4.731 20.591 1.00 87.19 174 PHE A O 1
ATOM 1341 N N . LEU A 1 175 ? 9.107 3.858 22.316 1.00 86.31 175 LEU A N 1
ATOM 1342 C CA . LEU A 1 175 ? 9.207 5.040 23.165 1.00 86.31 175 LEU A CA 1
ATOM 1343 C C . LEU A 1 175 ? 10.435 4.941 24.086 1.00 86.31 175 LEU A C 1
ATOM 1345 O O . LEU A 1 175 ? 10.753 3.852 24.570 1.00 86.31 175 LEU A O 1
ATOM 1349 N N . PRO A 1 176 ? 11.119 6.063 24.374 1.00 86.75 176 PRO A N 1
ATOM 1350 C CA . PRO A 1 176 ? 12.135 6.101 25.418 1.00 86.75 176 PRO A CA 1
ATOM 1351 C C . PRO A 1 176 ? 11.555 5.674 26.770 1.00 86.75 176 PRO A C 1
ATOM 1353 O O . PRO A 1 176 ? 10.434 6.043 27.124 1.00 86.75 176 PRO A O 1
ATOM 1356 N N . SER A 1 177 ? 12.327 4.926 27.552 1.00 84.25 177 SER A N 1
ATOM 1357 C CA . SER A 1 177 ? 11.910 4.451 28.874 1.00 84.25 177 SER A CA 1
ATOM 1358 C C . SER A 1 177 ? 13.050 4.534 29.887 1.00 84.25 177 SER A C 1
ATOM 1360 O O . SER A 1 177 ? 14.188 4.842 29.540 1.00 84.25 177 SER A O 1
ATOM 1362 N N . HIS A 1 178 ? 12.736 4.304 31.162 1.00 82.56 178 HIS A N 1
ATOM 1363 C CA . HIS A 1 178 ? 13.727 4.239 32.233 1.00 82.56 178 HIS A CA 1
ATOM 1364 C C . HIS A 1 178 ? 13.507 2.965 33.046 1.00 82.56 178 HIS A C 1
ATOM 1366 O O . HIS A 1 178 ? 12.406 2.732 33.545 1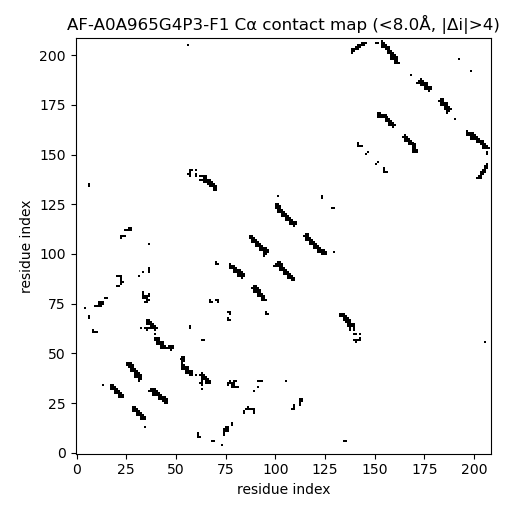.00 82.56 178 HIS A O 1
ATOM 1372 N N . PHE A 1 179 ? 14.556 2.163 33.234 1.00 77.31 179 PHE A N 1
ATOM 1373 C CA . PHE A 1 179 ? 14.517 1.060 34.195 1.00 77.31 179 PHE A CA 1
ATOM 1374 C C . PHE A 1 179 ? 14.856 1.590 35.591 1.00 77.31 179 PHE A C 1
ATOM 1376 O O . PHE A 1 179 ? 15.913 2.195 35.786 1.00 77.31 179 PHE A O 1
ATOM 1383 N N . LEU A 1 180 ? 13.940 1.399 36.550 1.00 77.75 180 LEU A N 1
ATOM 1384 C CA . LEU A 1 180 ? 14.066 1.870 37.940 1.00 77.75 180 LEU A CA 1
ATOM 1385 C C . LEU A 1 180 ? 14.462 3.356 38.065 1.00 77.75 180 LEU A C 1
ATOM 1387 O O . LEU A 1 180 ? 15.165 3.722 38.998 1.00 77.75 180 LEU A O 1
ATOM 1391 N N . PHE A 1 181 ? 14.045 4.206 37.118 1.00 75.56 181 PHE A N 1
ATOM 1392 C CA . PHE A 1 181 ? 14.395 5.638 37.039 1.00 75.56 181 PHE A CA 1
ATOM 1393 C C . PHE A 1 181 ? 15.894 5.963 36.864 1.00 75.56 181 PHE A C 1
ATOM 1395 O O . PHE A 1 181 ? 16.244 7.134 36.753 1.00 75.56 181 PHE A O 1
ATOM 1402 N N . LEU A 1 182 ? 16.777 4.961 36.805 1.00 81.19 182 LEU A N 1
ATOM 1403 C CA . LEU A 1 182 ? 18.235 5.148 36.821 1.00 81.19 182 LEU A CA 1
ATOM 1404 C C . LEU A 1 182 ? 18.897 4.902 35.464 1.00 81.19 182 LEU A C 1
ATOM 1406 O O . LEU A 1 182 ? 19.965 5.446 35.194 1.00 81.19 182 LEU A O 1
ATOM 1410 N N . PHE A 1 183 ? 18.274 4.092 34.609 1.00 84.81 183 PHE A N 1
ATOM 1411 C CA . PHE A 1 183 ? 18.877 3.663 33.350 1.00 84.81 183 PHE A CA 1
ATOM 1412 C C . PHE A 1 183 ? 17.990 4.086 32.178 1.00 84.81 183 PHE A C 1
ATOM 1414 O O . PHE A 1 183 ? 17.035 3.364 31.865 1.00 84.81 183 PHE A O 1
ATOM 1421 N N . PRO A 1 184 ? 18.249 5.256 31.562 1.00 84.75 184 PRO A N 1
ATOM 1422 C CA . PRO A 1 184 ? 17.541 5.662 30.357 1.00 84.75 184 PRO A CA 1
ATOM 1423 C C . PRO A 1 184 ? 17.807 4.650 29.239 1.00 84.75 184 PRO A C 1
ATOM 1425 O O . PRO A 1 184 ? 18.944 4.243 29.000 1.00 84.75 184 PRO A O 1
ATOM 1428 N N . GLN A 1 185 ? 16.744 4.247 28.555 1.00 84.81 185 GLN A N 1
ATOM 1429 C CA . GLN A 1 185 ? 16.783 3.383 27.386 1.00 84.81 185 GLN A CA 1
ATOM 1430 C C . GLN A 1 185 ? 16.100 4.094 26.225 1.00 84.81 185 GLN A C 1
ATOM 1432 O O . GLN A 1 185 ? 14.951 4.526 26.334 1.00 84.81 185 GLN A O 1
ATOM 1437 N N . SER A 1 186 ? 16.806 4.197 25.103 1.00 87.81 186 SER A N 1
ATOM 1438 C CA . SER A 1 186 ? 16.206 4.641 23.850 1.00 87.81 186 SER A CA 1
ATOM 1439 C C . SER A 1 186 ? 15.164 3.624 23.390 1.00 87.81 186 SER A C 1
ATOM 1441 O O . SER A 1 186 ? 15.363 2.414 23.528 1.00 87.81 186 SER A O 1
ATOM 1443 N N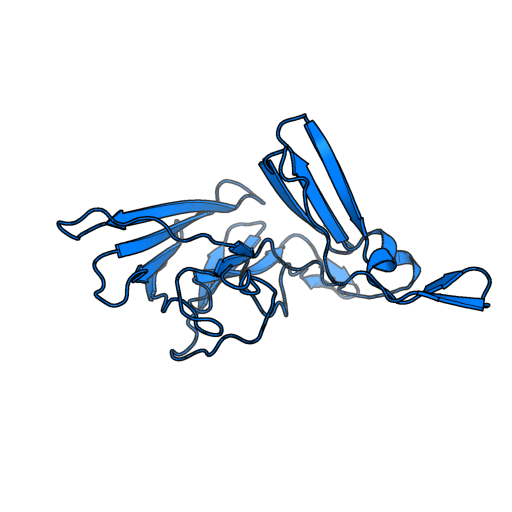 . GLY A 1 187 ? 14.065 4.117 22.824 1.00 86.00 187 GLY A N 1
ATOM 1444 C CA . GLY A 1 187 ? 13.108 3.263 22.132 1.00 86.00 187 GLY A CA 1
ATOM 1445 C C . GLY A 1 187 ? 13.753 2.568 20.931 1.00 86.00 187 GLY A C 1
ATOM 1446 O O . GLY A 1 187 ? 14.773 3.016 20.401 1.00 86.00 187 GLY A O 1
ATOM 1447 N N . LYS A 1 188 ? 13.163 1.457 20.491 1.00 87.25 188 LYS A N 1
ATOM 1448 C CA . LYS A 1 188 ? 13.578 0.797 19.249 1.00 87.25 188 LYS A CA 1
ATOM 1449 C C . LYS A 1 188 ? 13.320 1.724 18.059 1.00 87.25 188 LYS A C 1
ATOM 1451 O O . LYS A 1 188 ? 12.300 2.395 18.013 1.00 87.25 188 LYS A O 1
ATOM 1456 N N . GLU A 1 189 ? 14.197 1.688 17.061 1.00 84.44 189 GLU A N 1
ATOM 1457 C CA . GLU A 1 189 ? 13.951 2.332 15.757 1.00 84.44 189 GLU A CA 1
ATOM 1458 C C . GLU A 1 189 ? 13.423 1.337 14.719 1.00 84.44 189 GLU A C 1
ATOM 1460 O O . GLU A 1 189 ? 12.706 1.696 13.789 1.00 84.44 189 GLU A O 1
ATOM 1465 N N . LYS A 1 190 ? 13.785 0.059 14.874 1.00 85.75 190 LYS A N 1
ATOM 1466 C CA . LYS A 1 190 ? 13.413 -1.013 13.956 1.00 85.75 190 LYS A CA 1
ATOM 1467 C C . LYS A 1 190 ? 13.248 -2.334 14.683 1.00 85.75 190 LYS A C 1
ATOM 1469 O O . LYS A 1 190 ? 13.912 -2.613 15.681 1.00 85.75 190 LYS A O 1
ATOM 1474 N N . VAL A 1 191 ? 12.399 -3.170 14.109 1.00 84.75 191 VAL A N 1
ATOM 1475 C CA . VAL A 1 191 ? 12.235 -4.575 14.466 1.00 84.75 191 VAL A CA 1
ATOM 1476 C C . VAL A 1 191 ? 12.377 -5.393 13.192 1.00 84.75 191 VAL A C 1
ATOM 1478 O O . VAL A 1 191 ? 11.999 -4.942 12.111 1.00 84.75 191 VAL A O 1
ATOM 1481 N N . SER A 1 192 ? 12.983 -6.568 13.295 1.00 83.31 192 SER A N 1
ATOM 1482 C CA . SER A 1 192 ? 13.270 -7.406 12.135 1.00 83.31 192 SER A CA 1
ATOM 1483 C C . SER A 1 192 ? 12.681 -8.786 12.352 1.00 83.31 192 SER A C 1
ATOM 1485 O O . SER A 1 192 ? 12.841 -9.378 13.420 1.00 83.31 192 SER A O 1
ATOM 1487 N N . SER A 1 193 ? 12.005 -9.300 11.326 1.00 80.19 193 SER A N 1
ATOM 1488 C CA . SER A 1 193 ? 11.686 -10.724 11.263 1.00 80.19 193 SER A CA 1
ATOM 1489 C C . SER A 1 193 ? 12.979 -11.542 11.180 1.00 80.19 193 SER A C 1
ATOM 1491 O O . SER A 1 193 ? 14.023 -11.028 10.766 1.00 80.19 193 SER A O 1
ATOM 1493 N N . ARG A 1 194 ? 12.929 -12.805 11.606 1.00 79.31 194 ARG A N 1
ATOM 1494 C CA . ARG A 1 194 ? 14.091 -13.691 11.517 1.00 79.31 194 ARG A CA 1
ATOM 1495 C C . ARG A 1 194 ? 14.324 -14.112 10.066 1.00 79.31 194 ARG A C 1
ATOM 1497 O O . ARG A 1 194 ? 13.373 -14.424 9.360 1.00 79.31 194 ARG A O 1
ATOM 1504 N N . GLU A 1 195 ? 15.587 -14.185 9.652 1.00 79.12 195 GLU A N 1
ATOM 1505 C CA . GLU A 1 195 ? 15.962 -14.543 8.274 1.00 79.12 195 GLU A CA 1
ATOM 1506 C C . GLU A 1 195 ? 15.604 -15.997 7.905 1.00 79.12 195 GLU A C 1
ATOM 1508 O O . GLU A 1 195 ? 15.385 -16.298 6.736 1.00 79.12 195 GLU A O 1
ATOM 1513 N N . ASP A 1 196 ? 15.485 -16.895 8.891 1.00 81.56 196 ASP A N 1
ATOM 1514 C CA . ASP A 1 196 ? 15.135 -18.307 8.690 1.00 81.56 196 ASP A CA 1
ATOM 1515 C C . ASP A 1 196 ? 13.632 -18.550 8.461 1.00 81.56 196 ASP A C 1
ATOM 1517 O O . ASP A 1 196 ? 13.216 -19.696 8.284 1.00 81.56 196 ASP A O 1
ATOM 1521 N N . ARG A 1 197 ? 12.796 -17.501 8.486 1.00 81.69 197 ARG A N 1
ATOM 1522 C CA . ARG A 1 197 ? 11.331 -17.622 8.424 1.00 81.69 197 ARG A CA 1
ATOM 1523 C C . ARG A 1 197 ? 10.723 -16.555 7.530 1.00 81.69 197 ARG A C 1
ATOM 1525 O O . ARG A 1 197 ? 10.755 -15.368 7.834 1.00 81.69 197 ARG A O 1
ATOM 1532 N N . GLN A 1 198 ? 10.081 -16.990 6.451 1.00 85.19 198 GLN A N 1
ATOM 1533 C CA . GLN A 1 198 ? 9.388 -16.074 5.546 1.00 85.19 198 GLN A CA 1
ATOM 1534 C C . GLN A 1 198 ? 8.102 -15.528 6.178 1.00 85.19 198 GLN A C 1
ATOM 1536 O O . GLN A 1 198 ? 7.309 -16.288 6.746 1.00 85.19 198 GLN A O 1
ATOM 1541 N N . VAL A 1 199 ? 7.882 -14.221 6.035 1.00 85.75 199 VAL A N 1
ATOM 1542 C CA . VAL A 1 199 ? 6.642 -13.535 6.423 1.00 85.75 199 VAL A CA 1
ATOM 1543 C C . VAL A 1 199 ? 5.536 -13.870 5.419 1.00 85.75 199 VAL A C 1
ATOM 1545 O O . VAL A 1 199 ? 5.723 -13.712 4.217 1.00 85.75 199 VAL A O 1
ATOM 1548 N N . ARG A 1 200 ? 4.380 -14.328 5.915 1.00 86.94 200 ARG A N 1
ATOM 1549 C CA . ARG A 1 200 ? 3.174 -14.602 5.112 1.00 86.94 200 ARG A CA 1
ATOM 1550 C C . ARG A 1 200 ? 2.238 -13.404 5.038 1.00 86.94 200 ARG A C 1
ATOM 1552 O O . ARG A 1 200 ? 1.690 -13.127 3.981 1.00 86.94 200 ARG A O 1
ATOM 1559 N N . TRP A 1 201 ? 2.040 -12.718 6.159 1.00 88.12 201 TRP A N 1
ATOM 1560 C CA . TRP A 1 201 ? 1.279 -11.474 6.207 1.00 88.12 201 TRP A CA 1
ATOM 1561 C C . TRP A 1 201 ? 1.822 -10.553 7.294 1.00 88.12 201 TRP A C 1
ATOM 1563 O O . TRP A 1 201 ? 2.433 -11.003 8.268 1.00 88.12 201 TRP A O 1
ATOM 1573 N N . ILE A 1 202 ? 1.585 -9.260 7.104 1.00 89.62 202 ILE A N 1
ATOM 1574 C CA . ILE A 1 202 ? 1.928 -8.176 8.021 1.00 89.62 202 ILE A CA 1
ATOM 1575 C C . ILE A 1 202 ? 0.659 -7.383 8.333 1.00 89.62 202 ILE A C 1
ATOM 1577 O O . ILE A 1 202 ? -0.219 -7.258 7.484 1.00 89.62 202 ILE A O 1
ATOM 1581 N N . ALA A 1 203 ? 0.563 -6.858 9.547 1.00 88.50 203 ALA A N 1
ATOM 1582 C CA . ALA A 1 203 ? -0.444 -5.884 9.932 1.00 88.50 203 ALA A CA 1
ATOM 1583 C C . ALA A 1 203 ? 0.224 -4.661 10.552 1.00 88.50 203 ALA A C 1
ATOM 1585 O O . ALA A 1 203 ? 1.134 -4.782 11.380 1.00 88.50 203 ALA A O 1
ATOM 1586 N N . ALA A 1 204 ? -0.284 -3.491 10.186 1.00 87.62 204 ALA A N 1
ATOM 1587 C CA . ALA A 1 204 ? -0.153 -2.270 10.960 1.00 87.62 204 ALA A CA 1
ATOM 1588 C C . ALA A 1 204 ? -1.449 -2.098 11.758 1.00 87.62 204 ALA A C 1
ATOM 1590 O O . ALA A 1 204 ? -2.534 -2.191 11.190 1.00 87.62 204 ALA A O 1
ATOM 1591 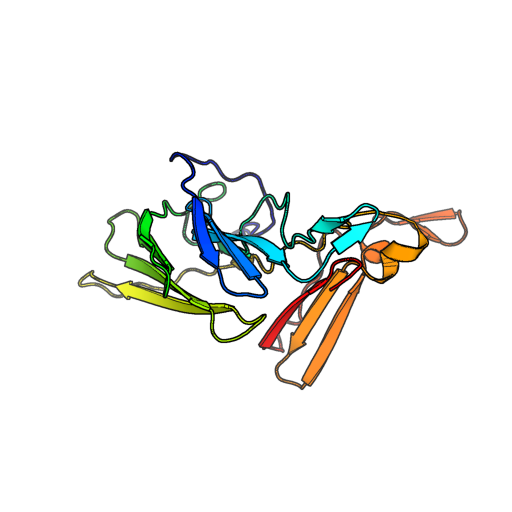N N . LYS A 1 205 ? -1.322 -1.904 13.069 1.00 85.06 205 LYS A N 1
ATOM 1592 C CA . LYS A 1 205 ? -2.440 -1.770 14.001 1.00 85.06 205 LYS A CA 1
ATOM 1593 C C . LYS A 1 205 ? -2.556 -0.335 14.478 1.00 85.06 205 LYS A C 1
ATOM 1595 O O . LYS A 1 205 ? -1.579 0.264 14.936 1.00 85.06 205 LYS A O 1
ATOM 1600 N N . SER A 1 206 ? -3.764 0.183 14.387 1.00 78.88 206 SER A N 1
ATOM 1601 C CA . SER A 1 206 ? -4.217 1.424 14.997 1.00 78.88 206 SER A CA 1
ATOM 1602 C C . SER A 1 206 ? -4.912 1.128 16.330 1.00 78.88 206 SER A C 1
ATOM 1604 O O . SER A 1 206 ? -5.091 -0.023 16.717 1.00 78.88 206 SER A O 1
ATOM 1606 N N . GLN A 1 207 ? -5.347 2.169 17.038 1.00 74.56 207 GLN A N 1
ATOM 1607 C CA . GLN A 1 207 ? -6.078 2.007 18.301 1.00 74.56 207 GLN A CA 1
ATOM 1608 C C . GLN A 1 207 ? -7.424 1.267 18.156 1.00 74.56 207 GLN A C 1
ATOM 1610 O O . GLN A 1 207 ? -7.966 0.805 19.156 1.00 74.56 207 GLN A O 1
ATOM 1615 N N . PHE A 1 208 ? -7.960 1.165 16.933 1.00 73.62 208 PHE A N 1
ATOM 1616 C CA . PHE A 1 208 ? -9.283 0.598 16.655 1.00 73.62 208 PHE A CA 1
ATOM 1617 C C . PHE A 1 208 ? -9.252 -0.684 15.804 1.00 73.62 208 PHE A C 1
ATOM 1619 O O . PHE A 1 208 ? -10.176 -1.489 15.908 1.00 73.62 208 PHE A O 1
ATOM 1626 N N . PHE A 1 209 ? -8.217 -0.871 14.976 1.00 70.25 209 PHE A N 1
ATOM 1627 C CA . PHE A 1 209 ? -8.102 -1.935 13.963 1.00 70.25 209 PHE A CA 1
ATOM 1628 C C . PHE A 1 209 ? -6.671 -2.459 13.881 1.00 70.25 209 PHE A C 1
ATOM 1630 O O . PHE A 1 209 ? -5.765 -1.592 13.851 1.00 70.25 209 PHE A O 1
#

pLDDT: mean 86.38, std 12.11, range [29.17, 98.62]

Mean predicted aligned error: 7.13 Å

Secondary structure (DSSP, 8-state):
-------S--PPB--S---EEEEE-SSEEEEEETTTTEEEEEEEEEEE-GGGPEEEESTT-SS-BT-EESSSSTTB----EEEEESSSEEEEEEESSTTS-EEEEEEEEE-SSS-EEEEEEEEE-SSS--PPPP-EE-------SS--TTTGGG-EEEEEETTS-EEEEEGGGGS-EEETTTEEEPPPS-----TTS-EEEEEEE-S--